Protein AF-A0A5R2N544-F1 (afdb_monomer)

Mean predicted aligned error: 13.49 Å

Sequence (181 aa):
QEVNLRKARDGIYPAAALADFPPERIRRFFEKLDGSFQVGKELRDMVVFASQNLLRDPPFSRLDIVSCRNFLIYLEPEAQQRIIVMCHFALRPDGHLFLGNAETIGRHDDLFETVSKKWRIYRRIGPTRHDLIDYRPPRGSVATVGAGEPSSTPSETISAPLADIARRALLERYAPASVMI

Structure (mmCIF, N/CA/C/O backbone):
data_AF-A0A5R2N544-F1
#
_entry.id   AF-A0A5R2N544-F1
#
loop_
_atom_site.group_PDB
_atom_site.id
_atom_site.type_symbol
_atom_site.label_atom_id
_atom_site.label_alt_id
_atom_site.label_comp_id
_atom_site.label_asym_id
_atom_site.label_entity_id
_atom_site.label_seq_id
_atom_site.pdbx_PDB_ins_code
_atom_site.Cartn_x
_atom_site.Cartn_y
_atom_site.Cartn_z
_atom_site.occupancy
_atom_site.B_iso_or_equiv
_atom_site.auth_seq_id
_atom_site.auth_comp_id
_atom_site.auth_asym_id
_atom_site.auth_atom_id
_atom_sit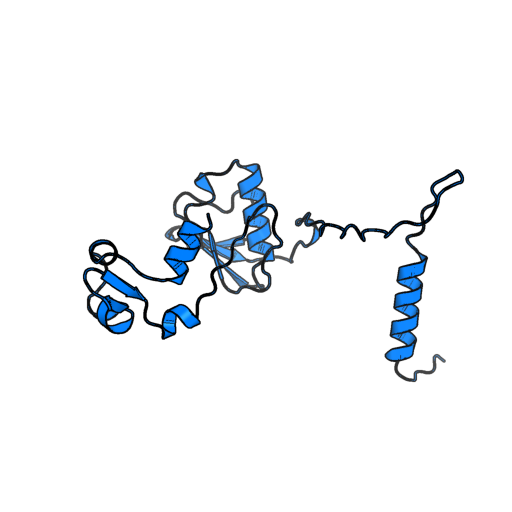e.pdbx_PDB_model_num
ATOM 1 N N . GLN A 1 1 ? 10.224 0.254 15.768 1.00 62.16 1 GLN A N 1
ATOM 2 C CA . GLN A 1 1 ? 9.335 -0.306 14.722 1.00 62.16 1 GLN A CA 1
ATOM 3 C C . GLN A 1 1 ? 8.141 -1.038 15.330 1.00 62.16 1 GLN A C 1
ATOM 5 O O . GLN A 1 1 ? 7.013 -0.739 14.961 1.00 62.16 1 GLN A O 1
ATOM 10 N N . GLU A 1 2 ? 8.357 -1.909 16.316 1.00 78.38 2 GLU A N 1
ATOM 11 C CA . GLU A 1 2 ? 7.297 -2.724 16.929 1.00 78.38 2 GLU A CA 1
ATOM 12 C C . GLU A 1 2 ? 6.198 -1.925 17.654 1.00 78.38 2 GLU A C 1
ATOM 14 O O . GLU A 1 2 ? 5.023 -2.263 17.549 1.00 78.38 2 GLU A O 1
ATOM 19 N N . VAL A 1 3 ? 6.551 -0.797 18.284 1.00 89.69 3 VAL A N 1
ATOM 20 C CA . VAL A 1 3 ? 5.588 0.108 18.946 1.00 89.69 3 VAL A CA 1
ATOM 21 C C . VAL A 1 3 ? 4.537 0.654 17.969 1.00 89.69 3 VAL A C 1
ATOM 23 O O . VAL A 1 3 ? 3.352 0.688 18.292 1.00 89.69 3 VAL A O 1
ATOM 26 N N . ASN A 1 4 ? 4.942 1.027 16.750 1.00 92.88 4 ASN A N 1
ATOM 27 C CA . ASN A 1 4 ? 4.018 1.572 15.749 1.00 92.88 4 ASN A CA 1
ATOM 28 C C . ASN A 1 4 ? 3.104 0.485 15.172 1.00 92.88 4 ASN A C 1
ATOM 30 O O . ASN A 1 4 ? 1.915 0.728 14.981 1.00 92.88 4 ASN A O 1
ATOM 34 N N . LEU A 1 5 ? 3.638 -0.720 14.941 1.00 94.00 5 LEU A N 1
ATOM 35 C CA . LEU A 1 5 ? 2.836 -1.862 14.495 1.00 94.00 5 LEU A CA 1
ATOM 36 C C . LEU A 1 5 ? 1.831 -2.292 15.563 1.00 94.00 5 LEU A C 1
ATOM 38 O O . LEU A 1 5 ? 0.687 -2.584 15.233 1.00 94.00 5 LEU A O 1
ATOM 42 N N . ARG A 1 6 ? 2.226 -2.284 16.841 1.00 94.50 6 ARG A N 1
ATOM 43 C CA . ARG A 1 6 ? 1.309 -2.546 17.953 1.00 94.50 6 ARG A CA 1
ATOM 44 C C . ARG A 1 6 ? 0.181 -1.518 17.994 1.00 94.50 6 ARG A C 1
ATOM 46 O O . ARG A 1 6 ? -0.975 -1.912 17.978 1.00 94.50 6 ARG A O 1
ATOM 53 N N . LYS A 1 7 ? 0.502 -0.223 17.919 1.00 94.81 7 LYS A N 1
ATOM 54 C CA . LYS A 1 7 ? -0.510 0.843 17.861 1.00 94.81 7 LYS A CA 1
ATOM 55 C C . LYS A 1 7 ? -1.492 0.658 16.696 1.00 94.81 7 LYS A C 1
ATOM 57 O O . LYS A 1 7 ? -2.687 0.869 16.867 1.00 94.81 7 LYS A O 1
ATOM 62 N N . ALA A 1 8 ? -0.999 0.252 15.524 1.00 95.62 8 ALA A N 1
ATOM 63 C CA . ALA A 1 8 ? -1.844 -0.012 14.360 1.00 95.62 8 ALA A CA 1
ATOM 64 C C . ALA A 1 8 ? -2.757 -1.238 14.554 1.00 95.62 8 ALA A C 1
ATOM 66 O O . ALA A 1 8 ? -3.930 -1.172 14.199 1.00 95.62 8 ALA A O 1
ATOM 67 N N . ARG A 1 9 ? -2.247 -2.318 15.167 1.00 95.25 9 ARG A N 1
ATOM 68 C CA . ARG A 1 9 ? -3.038 -3.510 15.531 1.00 95.25 9 ARG A CA 1
ATOM 69 C C . ARG A 1 9 ? -4.124 -3.193 16.554 1.00 95.25 9 ARG A C 1
ATOM 71 O O . ARG A 1 9 ? -5.256 -3.636 16.388 1.00 95.25 9 ARG A O 1
ATOM 78 N N . ASP A 1 10 ? -3.783 -2.417 17.582 1.00 95.25 10 ASP A N 1
ATOM 79 C CA . ASP A 1 10 ? -4.732 -1.998 18.616 1.00 95.25 10 ASP A CA 1
ATOM 80 C C . ASP A 1 10 ? -5.847 -1.134 18.002 1.00 95.25 10 ASP A C 1
ATOM 82 O O . ASP A 1 10 ? -7.003 -1.202 18.424 1.00 95.25 10 ASP A O 1
ATOM 86 N N . GLY A 1 11 ? -5.511 -0.348 16.972 1.00 96.44 11 GLY A N 1
ATOM 87 C CA . GLY A 1 11 ? -6.464 0.441 16.197 1.00 96.44 11 GLY A CA 1
ATOM 88 C C . GLY A 1 11 ? -7.095 1.582 16.993 1.00 96.44 11 GLY A C 1
ATOM 89 O O . GLY A 1 11 ? -8.186 2.020 16.638 1.00 96.44 11 GLY A O 1
ATOM 90 N N . ILE A 1 12 ? -6.448 2.032 18.074 1.00 96.75 12 ILE A N 1
ATOM 91 C CA . ILE A 1 12 ? -6.934 3.098 18.959 1.00 96.75 12 ILE A CA 1
ATOM 92 C C . ILE A 1 12 ? -6.295 4.429 18.558 1.00 96.75 12 ILE A C 1
ATOM 94 O O . ILE A 1 12 ? -5.068 4.580 18.545 1.00 96.75 12 ILE A O 1
ATOM 98 N N . TYR A 1 13 ? -7.140 5.415 18.271 1.00 96.19 13 TYR A N 1
ATOM 99 C CA . TYR A 1 13 ? -6.741 6.735 17.805 1.00 96.19 13 TYR A CA 1
ATOM 100 C C . TYR A 1 13 ? -7.452 7.847 18.590 1.00 96.19 13 TYR A C 1
ATOM 102 O O . TYR A 1 13 ? -8.616 7.697 18.968 1.00 96.19 13 TYR A O 1
ATOM 110 N N . PRO A 1 14 ? -6.781 8.984 18.845 1.00 95.38 14 PRO A N 1
ATOM 111 C CA . PRO A 1 14 ? -7.430 10.137 19.459 1.00 95.38 14 PRO A CA 1
ATOM 112 C C . PRO A 1 14 ? -8.475 10.730 18.508 1.00 95.38 14 PRO A C 1
ATOM 114 O O . PRO A 1 14 ? -8.317 10.655 17.290 1.00 95.38 14 PRO A O 1
ATOM 117 N N . ALA A 1 15 ? -9.491 11.402 19.053 1.00 93.19 15 ALA A N 1
ATOM 118 C CA . ALA A 1 15 ? -10.533 12.057 18.252 1.00 93.19 15 ALA A CA 1
ATOM 119 C C . ALA A 1 15 ? -9.962 13.013 17.184 1.00 93.19 15 ALA A C 1
ATOM 121 O O . ALA A 1 15 ? -10.470 13.068 16.068 1.00 93.19 15 ALA A O 1
ATOM 122 N N . ALA A 1 16 ? -8.856 13.699 17.495 1.00 94.12 16 ALA A N 1
ATOM 123 C CA . ALA A 1 16 ? -8.169 14.596 16.567 1.00 94.12 16 ALA A CA 1
ATOM 124 C C . ALA A 1 16 ? -7.671 13.897 15.286 1.00 94.12 16 ALA A C 1
ATOM 126 O O . ALA A 1 16 ? -7.640 14.519 14.231 1.00 94.12 16 ALA A O 1
ATOM 127 N N . ALA A 1 17 ? -7.324 12.605 15.345 1.00 92.94 17 ALA A N 1
ATOM 128 C CA . ALA A 1 17 ? -6.894 11.848 14.166 1.00 92.94 17 ALA A CA 1
ATOM 129 C C . ALA A 1 17 ? -8.049 11.545 13.193 1.00 92.94 17 ALA A C 1
ATOM 131 O O . ALA A 1 17 ? -7.802 11.154 12.055 1.00 92.94 17 ALA A O 1
ATOM 132 N N . LEU A 1 18 ? -9.297 11.714 13.642 1.00 93.56 18 LEU A N 1
ATOM 133 C CA . LEU A 1 18 ? -10.509 11.489 12.857 1.00 93.56 18 LEU A CA 1
ATOM 134 C C . LEU A 1 18 ? -11.209 12.799 12.469 1.00 93.56 18 LEU A C 1
ATOM 136 O O . LEU A 1 18 ? -12.322 12.750 11.958 1.00 93.56 18 LEU A O 1
ATOM 140 N N . ALA A 1 19 ? -10.586 13.960 12.702 1.00 91.44 19 ALA A N 1
ATOM 141 C CA . ALA A 1 19 ? -11.215 15.265 12.478 1.00 91.44 19 ALA A CA 1
ATOM 142 C C . ALA A 1 19 ? -11.701 15.460 11.029 1.00 91.44 19 ALA A C 1
ATOM 144 O O . ALA A 1 19 ? -12.777 16.011 10.814 1.00 91.44 19 ALA A O 1
ATOM 145 N N . ASP A 1 20 ? -10.952 14.937 10.055 1.00 93.69 20 ASP A N 1
ATOM 146 C CA . ASP A 1 20 ? -11.266 15.056 8.625 1.00 93.69 20 ASP A CA 1
ATOM 147 C C . ASP A 1 20 ? -12.149 13.911 8.093 1.00 93.69 20 ASP A C 1
ATOM 149 O O . ASP A 1 20 ? -12.395 13.804 6.888 1.00 93.69 20 ASP A O 1
ATOM 153 N N . PHE A 1 21 ? -12.610 13.005 8.963 1.00 94.62 21 PHE A N 1
ATOM 154 C CA . PHE A 1 21 ? -13.430 11.873 8.545 1.00 94.62 21 PHE A CA 1
ATOM 155 C C . PHE A 1 21 ? -14.913 12.264 8.503 1.00 94.62 21 PHE A C 1
ATOM 157 O O . PHE A 1 21 ? -15.426 12.847 9.459 1.00 94.62 21 PHE A O 1
ATOM 164 N N . PRO A 1 22 ? -15.651 11.865 7.449 1.00 96.12 22 PRO A N 1
ATOM 165 C CA . PRO A 1 22 ? -17.102 12.004 7.427 1.00 96.12 22 PRO A CA 1
ATOM 166 C C . PRO A 1 22 ? -17.749 11.317 8.645 1.00 96.12 22 PRO A C 1
ATOM 168 O O . PRO A 1 22 ? -17.384 10.168 8.946 1.00 96.12 22 PRO A O 1
ATOM 171 N N . PRO A 1 23 ? -18.723 11.951 9.329 1.00 94.06 23 PRO A N 1
ATOM 172 C CA . PRO A 1 23 ? -19.354 11.395 10.530 1.00 94.06 23 PRO A CA 1
ATOM 173 C C . PRO A 1 23 ? -19.932 9.991 10.328 1.00 94.06 23 PRO A C 1
ATOM 175 O O . PRO A 1 23 ? -19.905 9.160 11.235 1.00 94.06 23 PRO A O 1
ATOM 178 N N . GLU A 1 24 ? -20.424 9.696 9.128 1.00 96.25 24 GLU A N 1
ATOM 179 C CA . GLU A 1 24 ? -21.007 8.410 8.750 1.00 96.25 24 GLU A CA 1
ATOM 180 C C . GLU A 1 24 ? -19.954 7.298 8.764 1.00 96.25 24 GLU A C 1
ATOM 182 O O . GLU A 1 24 ? -20.242 6.177 9.183 1.00 96.25 24 GLU A O 1
ATOM 187 N N . ARG A 1 25 ? -18.713 7.604 8.354 1.00 94.62 25 ARG A N 1
ATOM 188 C CA . ARG A 1 25 ? -17.599 6.647 8.413 1.00 94.62 25 ARG A CA 1
ATOM 189 C C . ARG A 1 25 ? -17.172 6.384 9.845 1.00 94.62 25 ARG A C 1
ATOM 191 O O . ARG A 1 25 ? -16.924 5.231 10.179 1.00 94.62 25 ARG A O 1
ATOM 198 N N . ILE A 1 26 ? -17.117 7.425 10.676 1.00 95.06 26 ILE A N 1
ATOM 199 C CA . ILE A 1 26 ? -16.778 7.277 12.095 1.00 95.06 26 ILE A CA 1
ATOM 200 C C . ILE A 1 26 ? -17.804 6.358 12.765 1.00 95.06 26 ILE A C 1
ATOM 202 O O . ILE A 1 26 ? -17.423 5.356 13.353 1.00 95.06 26 ILE A O 1
ATOM 206 N N . ARG A 1 27 ? -19.105 6.626 12.589 1.00 94.19 27 ARG A N 1
ATOM 207 C CA . ARG A 1 27 ? -20.175 5.793 13.168 1.00 94.19 27 ARG A CA 1
ATOM 208 C C . ARG A 1 27 ? -20.156 4.347 12.677 1.00 94.19 27 ARG A C 1
ATOM 210 O O . ARG A 1 27 ? -20.498 3.454 13.438 1.00 94.19 27 ARG A O 1
ATOM 217 N N . ARG A 1 28 ? -19.814 4.118 11.405 1.00 95.44 28 ARG A N 1
ATOM 218 C CA . ARG A 1 28 ? -19.830 2.777 10.805 1.00 95.44 28 ARG A CA 1
ATOM 219 C C . ARG A 1 28 ? -18.616 1.934 11.187 1.00 95.44 28 ARG A C 1
ATOM 221 O O . ARG A 1 28 ? -18.742 0.723 11.304 1.00 95.44 28 ARG A O 1
ATOM 228 N N . PHE A 1 29 ? -17.443 2.553 11.295 1.00 96.25 29 PHE A N 1
ATOM 229 C CA . PHE A 1 29 ? -16.169 1.834 11.346 1.00 96.25 29 PHE A CA 1
ATOM 230 C C . PHE A 1 29 ? -15.381 2.041 12.635 1.00 96.25 29 PHE A C 1
ATOM 232 O O . PHE A 1 29 ? -14.313 1.447 12.770 1.00 96.25 29 PHE A O 1
ATOM 239 N N . PHE A 1 30 ? -15.866 2.865 13.562 1.00 96.94 30 PHE A N 1
ATOM 240 C CA . PHE A 1 30 ? -15.204 3.112 14.834 1.00 96.94 30 PHE A CA 1
ATOM 241 C C . PHE A 1 30 ? -16.164 2.958 16.010 1.00 96.94 30 PHE A C 1
ATOM 243 O O . PHE A 1 30 ? -17.309 3.404 15.980 1.00 96.94 30 PHE A O 1
ATOM 250 N N . GLU A 1 31 ? -15.643 2.382 17.084 1.00 96.12 31 GLU A N 1
ATOM 251 C CA . GLU A 1 31 ? -16.267 2.320 18.396 1.00 96.12 31 GLU A CA 1
ATOM 252 C C . GLU A 1 31 ? -15.699 3.453 19.254 1.00 96.12 31 GLU A C 1
ATOM 254 O O . GLU A 1 31 ? -14.485 3.675 19.305 1.00 96.12 31 GLU A O 1
ATOM 259 N N . LYS A 1 32 ? -16.580 4.214 19.904 1.00 94.94 32 LYS A N 1
ATOM 260 C CA . LYS A 1 32 ? -16.164 5.301 20.790 1.00 94.94 32 LYS A CA 1
ATOM 261 C C . LYS A 1 32 ? -15.680 4.715 22.118 1.00 94.94 32 LYS A C 1
ATOM 263 O O . LYS A 1 32 ? -16.403 3.957 22.754 1.00 94.94 32 LYS A O 1
ATOM 268 N N . LEU A 1 33 ? -14.490 5.124 22.537 1.00 93.31 33 LEU A N 1
ATOM 269 C CA . LEU A 1 33 ? -13.909 4.861 23.850 1.00 93.31 33 LEU A CA 1
ATOM 270 C C . LEU A 1 33 ? -13.801 6.175 24.635 1.00 93.31 33 LEU A C 1
ATOM 272 O O . LEU A 1 33 ? -14.002 7.266 24.088 1.00 93.31 33 LEU A O 1
ATOM 276 N N . ASP A 1 34 ? -13.441 6.090 25.912 1.00 89.06 34 ASP A N 1
ATOM 277 C CA . ASP A 1 34 ? -13.201 7.275 26.734 1.00 89.06 34 ASP A CA 1
ATOM 278 C C . ASP A 1 34 ? -12.043 8.105 26.153 1.00 89.06 34 ASP A C 1
ATOM 280 O O . ASP A 1 34 ? -10.874 7.722 26.189 1.00 89.06 34 ASP A O 1
ATOM 284 N N . GLY A 1 35 ? -12.389 9.237 25.531 1.00 87.50 35 GLY A N 1
ATOM 285 C CA . GLY A 1 35 ? -11.443 10.170 24.907 1.00 87.50 35 GLY A CA 1
ATOM 286 C C . GLY A 1 35 ? -10.798 9.702 23.593 1.00 87.50 35 GLY A C 1
ATOM 287 O O . GLY A 1 35 ? -9.969 10.423 23.034 1.00 87.50 35 GLY A O 1
ATOM 288 N N . SER A 1 36 ? -11.164 8.531 23.065 1.00 95.25 36 SER A N 1
ATOM 289 C CA . SER A 1 36 ? -10.559 7.960 21.854 1.00 95.25 36 SER A CA 1
ATOM 290 C C . SER A 1 36 ? -11.566 7.169 21.019 1.00 95.25 36 SER A C 1
ATOM 292 O O . SER A 1 36 ? -12.736 7.035 21.369 1.00 95.25 36 SER A O 1
ATOM 294 N N . PHE A 1 37 ? -11.118 6.681 19.870 1.00 96.88 37 PHE A N 1
ATOM 295 C CA . PHE A 1 37 ? -11.892 5.828 18.985 1.00 96.88 37 PHE A CA 1
ATOM 296 C C . PHE A 1 37 ? -11.070 4.603 18.633 1.00 96.88 37 PHE A C 1
ATOM 298 O O . PHE A 1 37 ? -9.881 4.719 18.333 1.00 96.88 37 PHE A O 1
ATOM 305 N N . GLN A 1 38 ? -11.713 3.444 18.627 1.00 97.56 38 GLN A N 1
ATOM 306 C CA . GLN A 1 38 ? -11.102 2.208 18.179 1.00 97.56 38 GLN A CA 1
ATOM 307 C C . GLN A 1 38 ? -11.721 1.766 16.859 1.00 97.56 38 GLN A C 1
ATOM 309 O O . GLN A 1 38 ? -12.938 1.764 16.717 1.00 97.56 38 GLN A O 1
ATOM 314 N N . VAL A 1 39 ? -10.898 1.377 15.889 1.00 97.75 39 VAL A N 1
ATOM 315 C CA . VAL A 1 39 ? -11.370 0.774 14.632 1.00 97.75 39 VAL A CA 1
ATOM 316 C C . VAL A 1 39 ? -12.193 -0.471 14.956 1.00 97.75 39 VAL A C 1
ATOM 318 O O . VAL A 1 39 ? -11.699 -1.325 15.680 1.00 97.75 39 VAL A O 1
ATOM 321 N N . GLY A 1 40 ? -13.409 -0.598 14.430 1.00 97.25 40 GLY A N 1
ATOM 322 C CA . GLY A 1 40 ? -14.320 -1.708 14.717 1.00 97.25 40 GLY A CA 1
ATOM 323 C C . GLY A 1 40 ? -13.715 -3.077 14.397 1.00 97.25 40 GLY A C 1
ATOM 324 O O . GLY A 1 40 ? -12.914 -3.221 13.467 1.00 97.25 40 GLY A O 1
ATOM 325 N N . LYS A 1 41 ? -14.102 -4.098 15.171 1.00 95.56 41 LYS A N 1
ATOM 326 C CA . LYS A 1 41 ? -13.505 -5.444 15.093 1.00 95.56 41 LYS A CA 1
ATOM 327 C C . LYS A 1 41 ? -13.543 -6.041 13.681 1.00 95.56 41 LYS A C 1
ATOM 329 O O . LYS A 1 41 ? -12.537 -6.585 13.241 1.00 95.56 41 LYS A O 1
ATOM 334 N N . GLU A 1 42 ? -14.650 -5.869 12.959 1.00 94.69 42 GLU A N 1
ATOM 335 C CA . GLU A 1 42 ? -14.815 -6.376 11.587 1.00 94.69 42 GLU A CA 1
ATOM 336 C C . GLU A 1 42 ? -13.709 -5.895 10.635 1.00 94.69 42 GLU A C 1
ATOM 338 O O . GLU A 1 42 ? -13.198 -6.675 9.838 1.00 94.69 42 GLU A O 1
ATOM 343 N N . LEU A 1 43 ? -13.290 -4.625 10.734 1.00 95.19 43 LEU A N 1
ATOM 344 C CA . LEU A 1 43 ? -12.187 -4.104 9.923 1.00 95.19 43 LEU A CA 1
ATOM 345 C C . LEU A 1 43 ? -10.831 -4.632 10.389 1.00 95.19 43 LEU A C 1
ATOM 347 O O . LEU A 1 43 ? -9.981 -4.938 9.556 1.00 95.19 43 LEU A O 1
ATOM 351 N N . ARG A 1 44 ? -10.615 -4.727 11.706 1.00 96.19 44 ARG A N 1
ATOM 352 C CA . ARG A 1 44 ? -9.342 -5.216 12.256 1.00 96.19 44 ARG A CA 1
ATOM 353 C C . ARG A 1 44 ? -9.089 -6.670 11.865 1.00 96.19 44 ARG A C 1
ATOM 355 O O . ARG A 1 44 ? -7.959 -7.009 11.536 1.00 96.19 44 ARG A O 1
ATOM 362 N N . ASP A 1 45 ? -10.134 -7.494 11.825 1.00 95.56 45 ASP A N 1
ATOM 363 C CA . ASP A 1 45 ? -10.036 -8.904 11.436 1.00 95.56 45 ASP A CA 1
ATOM 364 C C . ASP A 1 45 ? -9.658 -9.091 9.950 1.00 95.56 45 ASP A C 1
ATOM 366 O O . ASP A 1 45 ? -9.135 -10.138 9.575 1.00 95.56 45 ASP A O 1
ATOM 370 N N . MET A 1 46 ? -9.865 -8.076 9.101 1.00 96.56 46 MET A N 1
ATOM 371 C CA . MET A 1 46 ? -9.467 -8.096 7.685 1.00 96.56 46 MET A CA 1
ATOM 372 C C . MET A 1 46 ? -8.020 -7.638 7.438 1.00 96.56 46 MET A C 1
ATOM 374 O O . MET A 1 46 ? -7.546 -7.713 6.303 1.00 96.56 46 MET A O 1
ATOM 378 N N . VAL A 1 47 ? -7.312 -7.138 8.458 1.00 96.19 47 VAL A N 1
ATOM 379 C CA . VAL A 1 47 ? -5.990 -6.516 8.297 1.00 96.19 47 VAL A CA 1
ATOM 380 C C . VAL A 1 47 ? -4.939 -7.240 9.129 1.00 96.19 47 VAL A C 1
ATOM 382 O O . VAL A 1 47 ? -4.976 -7.255 10.356 1.00 96.19 47 VAL A O 1
ATOM 385 N N . VAL A 1 48 ? -3.925 -7.777 8.449 1.00 94.94 48 VAL A N 1
ATOM 386 C CA . VAL A 1 48 ? -2.760 -8.390 9.095 1.00 94.94 48 VAL A CA 1
ATOM 387 C C . VAL A 1 48 ? -1.589 -7.415 9.078 1.00 94.94 48 VAL A C 1
ATOM 389 O O . VAL A 1 48 ? -1.143 -6.969 8.024 1.00 94.94 48 VAL A O 1
ATOM 392 N N . PHE A 1 49 ? -1.049 -7.119 10.260 1.00 95.19 49 PHE A N 1
ATOM 393 C CA . PHE A 1 49 ? 0.155 -6.305 10.408 1.00 95.19 49 PHE A CA 1
ATOM 394 C C . PHE A 1 49 ? 1.377 -7.195 10.633 1.00 95.19 49 PHE A C 1
ATOM 396 O O . PHE A 1 49 ? 1.480 -7.857 11.670 1.00 95.19 49 PHE A O 1
ATOM 403 N N . ALA A 1 50 ? 2.334 -7.148 9.711 1.00 92.19 50 ALA A N 1
ATOM 404 C CA . ALA A 1 50 ? 3.610 -7.851 9.803 1.00 92.19 50 ALA A CA 1
ATOM 405 C C . ALA A 1 50 ? 4.781 -6.859 9.838 1.00 92.19 50 ALA A C 1
ATOM 407 O O . ALA A 1 50 ? 4.723 -5.793 9.225 1.00 92.19 50 ALA A O 1
ATOM 408 N N . SER A 1 51 ? 5.844 -7.210 10.563 1.00 92.19 51 SER A N 1
ATOM 409 C CA . SER A 1 51 ? 7.119 -6.501 10.441 1.00 92.19 51 SER A CA 1
ATOM 410 C C . SER A 1 51 ? 7.826 -7.009 9.193 1.00 92.19 51 SER A C 1
ATOM 412 O O . SER A 1 51 ? 8.002 -8.217 9.058 1.00 92.19 51 SER A O 1
ATOM 414 N N . GLN A 1 52 ? 8.215 -6.101 8.301 1.00 90.06 52 GLN A N 1
ATOM 415 C CA . GLN A 1 52 ? 8.912 -6.446 7.067 1.00 90.06 52 GLN A CA 1
ATOM 416 C C . GLN A 1 52 ? 9.943 -5.374 6.714 1.00 90.06 52 GLN A C 1
ATOM 418 O O . GLN A 1 52 ? 9.635 -4.183 6.640 1.00 90.06 52 GLN A O 1
ATOM 423 N N . ASN A 1 53 ? 11.171 -5.806 6.459 1.00 90.25 53 ASN A N 1
ATOM 424 C CA . ASN A 1 53 ? 12.219 -5.034 5.824 1.00 90.25 53 ASN A CA 1
ATOM 425 C C . ASN A 1 53 ? 12.199 -5.298 4.316 1.00 90.25 53 ASN A C 1
ATOM 427 O O . ASN A 1 53 ? 12.682 -6.325 3.849 1.00 90.25 53 ASN A O 1
ATOM 431 N N . LEU A 1 54 ? 11.704 -4.328 3.549 1.00 88.69 54 LEU A N 1
ATOM 432 C CA . LEU A 1 54 ? 11.558 -4.415 2.092 1.00 88.69 54 LEU A CA 1
ATOM 433 C C . LEU A 1 54 ? 12.874 -4.615 1.314 1.00 88.69 54 LEU A C 1
ATOM 435 O O . LEU A 1 54 ? 12.835 -4.875 0.120 1.00 88.69 54 LEU A O 1
ATOM 439 N N . LEU A 1 55 ? 14.040 -4.474 1.949 1.00 85.75 55 LEU A N 1
ATOM 440 C CA . LEU A 1 55 ? 15.340 -4.689 1.305 1.00 85.75 55 LEU A CA 1
ATOM 441 C C . LEU A 1 55 ? 15.999 -6.020 1.686 1.00 85.75 55 LEU A C 1
ATOM 443 O O . LEU A 1 55 ? 17.053 -6.340 1.140 1.00 85.75 55 LEU A O 1
ATOM 447 N N . ARG A 1 56 ? 15.446 -6.756 2.656 1.00 85.69 56 ARG A N 1
ATOM 448 C CA . ARG A 1 56 ? 16.077 -7.965 3.216 1.00 85.69 56 ARG A CA 1
ATOM 449 C C . ARG A 1 56 ? 15.132 -9.153 3.309 1.00 85.69 56 ARG A C 1
ATOM 451 O O . ARG A 1 56 ? 15.557 -10.285 3.094 1.00 85.69 56 ARG A O 1
ATOM 458 N N . ASP A 1 57 ? 13.880 -8.898 3.654 1.00 86.75 57 ASP A N 1
ATOM 459 C CA . ASP A 1 57 ? 12.895 -9.941 3.891 1.00 86.75 57 ASP A CA 1
ATOM 460 C C . ASP A 1 57 ? 12.293 -10.415 2.565 1.00 86.75 57 ASP A C 1
ATOM 462 O O . ASP A 1 57 ? 12.217 -9.640 1.606 1.00 86.75 57 ASP A O 1
ATOM 466 N N . PRO A 1 58 ? 11.848 -11.681 2.485 1.00 82.88 58 PRO A N 1
ATOM 467 C CA . PRO A 1 58 ? 11.232 -12.189 1.272 1.00 82.88 58 PRO A CA 1
ATOM 468 C C . PRO A 1 58 ? 9.965 -11.385 0.934 1.00 82.88 58 PRO A C 1
ATOM 470 O O . PRO A 1 58 ? 9.179 -11.052 1.833 1.00 82.88 58 PRO A O 1
ATOM 473 N N . PRO A 1 59 ? 9.733 -11.078 -0.353 1.00 82.00 59 PRO A N 1
ATOM 474 C CA . PRO A 1 59 ? 8.519 -10.397 -0.760 1.00 82.00 59 PRO A CA 1
ATOM 475 C C . PRO A 1 59 ? 7.302 -11.309 -0.630 1.00 82.00 59 PRO A C 1
ATOM 477 O O . PRO A 1 59 ? 7.361 -12.517 -0.875 1.00 82.00 59 PRO A O 1
ATOM 480 N N . PHE A 1 60 ? 6.158 -10.697 -0.333 1.00 87.19 60 PHE A N 1
ATOM 481 C CA . PHE A 1 60 ? 4.874 -11.320 -0.632 1.00 87.19 60 PHE A CA 1
ATOM 482 C C . PHE A 1 60 ? 4.755 -11.534 -2.145 1.00 87.19 60 PHE A C 1
ATOM 484 O O . PHE A 1 60 ? 5.387 -10.829 -2.928 1.00 87.19 60 PHE A O 1
ATOM 491 N N . SER A 1 61 ? 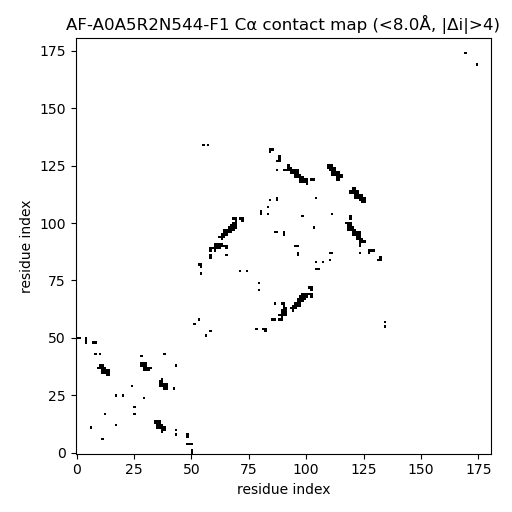3.940 -12.497 -2.568 1.00 90.56 61 SER A N 1
ATOM 492 C CA . SER A 1 61 ? 3.693 -12.755 -3.987 1.00 90.56 61 SER A CA 1
ATOM 493 C C . SER A 1 61 ? 2.202 -12.869 -4.269 1.00 90.56 61 SER A C 1
ATOM 495 O O . SER A 1 61 ? 1.409 -13.146 -3.368 1.00 90.56 61 SER A O 1
ATOM 497 N N . ARG A 1 62 ? 1.835 -12.687 -5.541 1.00 93.00 62 ARG A N 1
ATOM 498 C CA . ARG A 1 62 ? 0.462 -12.818 -6.049 1.00 93.00 62 ARG A CA 1
ATOM 499 C C . ARG A 1 62 ? -0.537 -11.837 -5.414 1.00 93.00 62 ARG A C 1
ATOM 501 O O . ARG A 1 62 ? -1.704 -12.177 -5.236 1.00 93.00 62 ARG A O 1
ATOM 508 N N . LEU A 1 63 ? -0.092 -10.619 -5.133 1.00 96.19 63 LEU A N 1
ATOM 509 C CA . LEU A 1 63 ? -0.939 -9.509 -4.705 1.00 96.19 63 LEU A CA 1
ATOM 510 C C . LEU A 1 63 ? -1.649 -8.871 -5.903 1.00 96.19 63 LEU A C 1
ATOM 512 O O . LEU A 1 63 ? -1.069 -8.742 -6.979 1.00 96.19 63 LEU A O 1
ATOM 516 N N . ASP A 1 64 ? -2.886 -8.428 -5.708 1.00 97.62 64 ASP A N 1
ATOM 517 C CA . ASP A 1 64 ? -3.622 -7.683 -6.737 1.00 97.62 64 ASP A CA 1
ATOM 518 C C . ASP A 1 64 ? -3.233 -6.196 -6.739 1.00 97.62 64 ASP A C 1
ATOM 520 O O . ASP A 1 64 ? -3.164 -5.559 -7.791 1.00 97.62 64 ASP A O 1
ATOM 524 N N . ILE A 1 65 ? -2.939 -5.641 -5.556 1.00 97.88 65 ILE A N 1
ATOM 525 C CA . ILE A 1 65 ? -2.546 -4.241 -5.368 1.00 97.88 65 ILE A CA 1
ATOM 526 C C . ILE A 1 65 ? -1.398 -4.150 -4.361 1.00 97.88 65 ILE A C 1
ATOM 528 O O . ILE A 1 65 ? -1.421 -4.792 -3.311 1.00 97.88 65 ILE A O 1
ATOM 532 N N . VAL A 1 66 ? -0.422 -3.292 -4.654 1.00 97.50 66 VAL A N 1
ATOM 533 C CA . VAL A 1 66 ? 0.634 -2.870 -3.730 1.00 97.50 66 VAL A CA 1
ATOM 534 C C . VAL A 1 66 ? 0.574 -1.353 -3.595 1.00 97.50 66 VAL A C 1
ATOM 536 O O . VAL A 1 66 ? 0.661 -0.630 -4.583 1.00 97.50 66 VAL A O 1
ATOM 539 N N . SER A 1 67 ? 0.449 -0.857 -2.365 1.00 97.44 67 SER A N 1
ATOM 540 C CA . SER A 1 67 ? 0.531 0.573 -2.057 1.00 97.44 67 SER A CA 1
ATOM 541 C C . SER A 1 67 ? 1.828 0.856 -1.303 1.00 97.44 67 SER A C 1
ATOM 543 O O . SER A 1 67 ? 1.955 0.488 -0.137 1.00 97.44 67 SER A O 1
ATOM 545 N N . CYS A 1 68 ? 2.776 1.532 -1.951 1.00 96.00 68 CYS A N 1
ATOM 546 C CA . CYS A 1 68 ? 4.052 1.946 -1.368 1.00 96.00 68 CYS A CA 1
ATOM 547 C C . CYS A 1 68 ? 4.154 3.470 -1.481 1.00 96.00 68 CYS A C 1
ATOM 549 O O . CYS A 1 68 ? 4.639 3.994 -2.479 1.00 96.00 68 CYS A O 1
ATOM 551 N N . ARG A 1 69 ? 3.594 4.181 -0.495 1.00 97.25 69 ARG A N 1
ATOM 552 C CA . ARG A 1 69 ? 3.419 5.638 -0.547 1.00 97.25 69 ARG A CA 1
ATOM 553 C C . ARG A 1 69 ? 4.259 6.332 0.514 1.00 97.25 69 ARG A C 1
ATOM 555 O O . ARG A 1 69 ? 4.265 5.906 1.665 1.00 97.25 69 ARG A O 1
ATOM 562 N N . ASN A 1 70 ? 4.889 7.436 0.125 1.00 95.12 70 ASN A N 1
ATOM 563 C CA . ASN A 1 70 ? 5.684 8.312 0.985 1.00 95.12 70 ASN A CA 1
ATOM 564 C C . ASN A 1 70 ? 6.841 7.595 1.700 1.00 95.12 70 ASN A C 1
ATOM 566 O O . ASN A 1 70 ? 7.245 8.025 2.770 1.00 95.12 70 ASN A O 1
ATOM 570 N N . PHE A 1 71 ? 7.362 6.510 1.132 1.00 94.44 71 PHE A N 1
ATOM 571 C CA . PHE A 1 71 ? 8.441 5.709 1.703 1.00 94.44 71 PHE A CA 1
ATOM 572 C C . PHE A 1 71 ? 9.731 5.796 0.881 1.00 94.44 71 PHE A C 1
ATOM 574 O O . PHE A 1 71 ? 10.810 5.972 1.442 1.00 94.44 71 PHE A O 1
ATOM 581 N N . LEU A 1 72 ? 9.630 5.722 -0.448 1.00 95.12 72 LEU A N 1
ATOM 582 C CA . LEU A 1 72 ? 10.776 5.686 -1.358 1.00 95.12 72 LEU A CA 1
ATOM 583 C C . LEU A 1 72 ? 11.607 6.971 -1.292 1.00 95.12 72 LEU A C 1
ATOM 585 O O . LEU A 1 72 ? 12.820 6.916 -1.457 1.00 95.12 72 LEU A O 1
ATOM 589 N N . ILE A 1 73 ? 10.977 8.108 -0.983 1.00 95.62 73 ILE A N 1
ATOM 590 C CA . ILE A 1 73 ? 11.641 9.418 -0.859 1.00 95.62 73 ILE A CA 1
ATOM 591 C C . ILE A 1 73 ? 12.728 9.478 0.225 1.00 95.62 73 ILE A C 1
ATOM 593 O O . ILE A 1 73 ? 13.524 10.410 0.225 1.00 95.62 73 ILE A O 1
ATOM 597 N N . TYR A 1 74 ? 12.759 8.514 1.147 1.00 94.25 74 TYR A N 1
ATOM 598 C CA . TYR A 1 74 ? 13.767 8.428 2.207 1.00 94.25 74 TYR A CA 1
ATOM 599 C C . TYR A 1 74 ? 14.947 7.518 1.848 1.00 94.25 74 TYR A C 1
ATOM 601 O O . TYR A 1 74 ? 15.818 7.292 2.685 1.00 94.25 74 TYR A O 1
ATOM 609 N N . LEU A 1 75 ? 14.946 6.938 0.648 1.00 94.56 75 LEU A N 1
ATOM 610 C CA . LEU A 1 75 ? 15.904 5.923 0.231 1.00 94.56 75 LEU A CA 1
ATOM 611 C C . LEU A 1 75 ? 16.801 6.432 -0.892 1.00 94.56 75 LEU A C 1
ATOM 613 O O . LEU A 1 75 ? 16.347 7.166 -1.770 1.00 94.56 75 LEU A O 1
ATOM 617 N N . GLU A 1 76 ? 18.041 5.946 -0.896 1.00 95.56 76 GLU A N 1
ATOM 618 C CA . GLU A 1 76 ? 18.978 6.142 -2.003 1.00 95.56 76 GLU A CA 1
ATOM 619 C C . GLU A 1 76 ? 18.447 5.514 -3.307 1.00 95.56 76 GLU A C 1
ATOM 621 O O . GLU A 1 76 ? 17.714 4.511 -3.254 1.00 95.56 76 GLU A O 1
ATOM 626 N N . PRO A 1 77 ? 18.816 6.052 -4.485 1.00 94.25 77 PRO A N 1
ATOM 627 C CA . PRO A 1 77 ? 18.283 5.616 -5.775 1.00 94.25 77 PRO A CA 1
ATOM 628 C C . PRO A 1 77 ? 18.360 4.103 -6.008 1.00 94.25 77 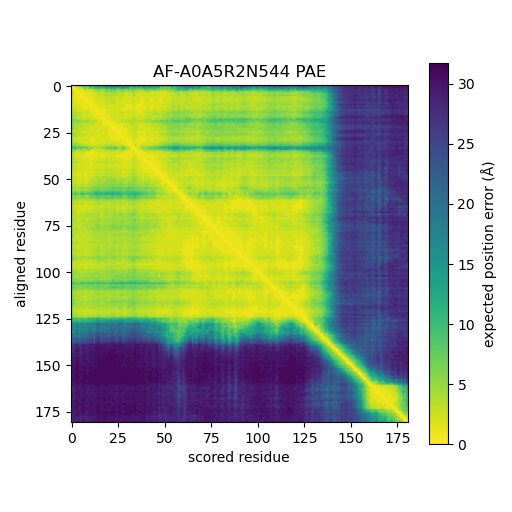PRO A C 1
ATOM 630 O O . PRO A 1 77 ? 17.400 3.505 -6.495 1.00 94.25 77 PRO A O 1
ATOM 633 N N . GLU A 1 78 ? 19.454 3.451 -5.615 1.00 92.38 78 GLU A N 1
ATOM 634 C CA . GLU A 1 78 ? 19.648 2.009 -5.785 1.00 92.38 78 GLU A CA 1
ATOM 635 C C . GLU A 1 78 ? 18.636 1.198 -4.969 1.00 92.38 78 GLU A C 1
ATOM 637 O O . GLU A 1 78 ? 18.125 0.180 -5.440 1.00 92.38 78 GLU A O 1
ATOM 642 N N . ALA A 1 79 ? 18.325 1.643 -3.749 1.00 93.25 79 ALA A N 1
ATOM 643 C CA . ALA A 1 79 ? 17.330 0.998 -2.898 1.00 93.25 79 ALA A CA 1
ATOM 644 C C . ALA A 1 79 ? 15.913 1.203 -3.451 1.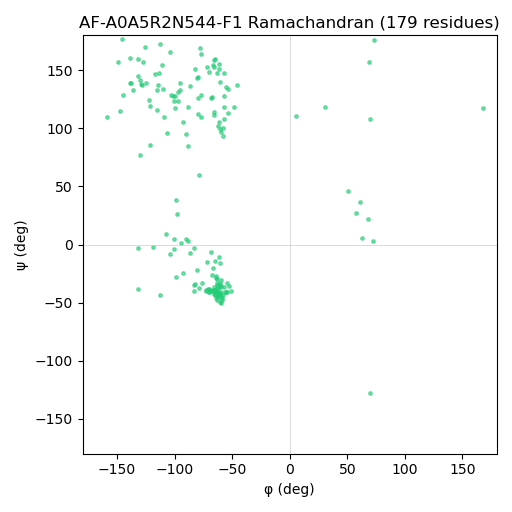00 93.25 79 ALA A C 1
ATOM 646 O O . ALA A 1 79 ? 15.119 0.260 -3.447 1.00 93.25 79 ALA A O 1
ATOM 647 N N . GLN A 1 80 ? 15.617 2.388 -3.996 1.00 95.06 80 GLN A N 1
ATOM 648 C CA . GLN A 1 80 ? 14.351 2.639 -4.688 1.00 95.06 80 GLN A CA 1
ATOM 649 C C . GLN A 1 80 ? 14.169 1.682 -5.870 1.00 95.06 80 GLN A C 1
ATOM 651 O O . GLN A 1 80 ? 13.121 1.046 -5.972 1.00 95.06 80 GLN A O 1
ATOM 656 N N . GLN A 1 81 ? 15.191 1.523 -6.728 1.00 92.75 81 GLN A N 1
ATOM 657 C CA . GLN A 1 81 ? 15.097 0.621 -7.882 1.00 92.75 81 GLN A CA 1
ATOM 658 C C . GLN A 1 81 ? 14.791 -0.820 -7.442 1.00 92.75 81 GLN A C 1
ATOM 660 O O . GLN A 1 81 ? 13.878 -1.446 -7.980 1.00 92.75 81 GLN A O 1
ATOM 665 N N . ARG A 1 82 ? 15.491 -1.326 -6.416 1.00 91.75 82 ARG A N 1
ATOM 666 C CA . ARG A 1 82 ? 15.259 -2.683 -5.887 1.00 91.75 82 ARG A CA 1
ATOM 667 C C . ARG A 1 82 ? 13.837 -2.872 -5.369 1.00 91.75 82 ARG A C 1
ATOM 669 O O . ARG A 1 82 ? 13.221 -3.895 -5.651 1.00 91.75 82 ARG A O 1
ATOM 676 N N . ILE A 1 83 ? 13.297 -1.893 -4.642 1.00 94.19 83 ILE A N 1
ATOM 677 C CA . ILE A 1 83 ? 11.931 -1.985 -4.113 1.00 94.19 83 ILE A CA 1
ATOM 678 C C . ILE A 1 83 ? 10.901 -1.972 -5.244 1.00 94.19 83 ILE A C 1
ATOM 680 O O . ILE A 1 83 ? 9.951 -2.744 -5.184 1.00 94.19 83 ILE A O 1
ATOM 684 N N . ILE A 1 84 ? 11.093 -1.169 -6.295 1.00 95.31 84 ILE A N 1
ATOM 685 C CA . ILE A 1 84 ? 10.180 -1.153 -7.451 1.00 95.31 84 ILE A CA 1
ATOM 686 C C . ILE A 1 84 ? 10.136 -2.520 -8.146 1.00 95.31 84 ILE A C 1
ATOM 688 O O . ILE A 1 84 ? 9.049 -3.039 -8.410 1.00 95.31 84 ILE A O 1
ATOM 692 N N . VAL A 1 85 ? 11.294 -3.143 -8.376 1.00 93.06 85 VAL A N 1
ATOM 693 C CA . VAL A 1 85 ? 11.377 -4.507 -8.923 1.00 93.06 85 VAL A CA 1
ATOM 694 C C . VAL A 1 85 ? 10.705 -5.519 -7.992 1.00 93.06 85 VAL A C 1
ATOM 696 O O . VAL A 1 85 ? 9.957 -6.389 -8.437 1.00 93.06 85 VAL A O 1
ATOM 699 N N . MET A 1 86 ? 10.908 -5.389 -6.683 1.00 93.06 86 MET A N 1
ATOM 700 C CA . MET A 1 86 ? 10.268 -6.265 -5.707 1.00 93.06 86 MET A CA 1
ATOM 701 C C . MET A 1 86 ? 8.738 -6.106 -5.698 1.00 93.06 86 MET A C 1
ATOM 703 O O . MET A 1 86 ? 8.014 -7.097 -5.619 1.00 93.06 86 MET A O 1
ATOM 707 N N . CYS A 1 87 ? 8.223 -4.882 -5.830 1.00 94.81 87 CYS A N 1
ATOM 708 C CA . CYS A 1 87 ? 6.791 -4.637 -5.985 1.00 94.81 87 CYS A CA 1
ATOM 709 C C . CYS A 1 87 ? 6.242 -5.273 -7.271 1.00 94.81 87 CYS A C 1
ATOM 711 O O . CYS A 1 87 ? 5.153 -5.841 -7.241 1.00 94.81 87 CYS A O 1
ATOM 713 N N . HIS A 1 88 ? 6.989 -5.228 -8.381 1.00 95.44 88 HIS A N 1
ATOM 714 C CA . HIS A 1 88 ? 6.603 -5.891 -9.636 1.00 95.44 88 HIS A CA 1
ATOM 715 C C . HIS A 1 88 ? 6.439 -7.399 -9.461 1.00 95.44 88 HIS A C 1
ATOM 717 O O . HIS A 1 88 ? 5.452 -7.983 -9.916 1.00 95.44 88 HIS A O 1
ATOM 723 N N . PHE A 1 89 ? 7.383 -8.018 -8.758 1.00 93.50 89 PHE A N 1
ATOM 724 C CA . PHE A 1 89 ? 7.321 -9.435 -8.435 1.00 93.50 89 PHE A CA 1
ATOM 725 C C . PHE A 1 89 ? 6.151 -9.789 -7.525 1.00 93.50 89 PHE A C 1
ATOM 727 O O . PHE A 1 89 ? 5.506 -10.823 -7.708 1.00 93.50 89 PHE A O 1
ATOM 734 N N . ALA A 1 90 ? 5.888 -8.938 -6.533 1.00 93.94 90 ALA A N 1
ATOM 735 C CA . ALA A 1 90 ? 4.823 -9.174 -5.579 1.00 93.94 90 ALA A CA 1
ATOM 736 C C . ALA A 1 90 ? 3.443 -9.171 -6.246 1.00 93.94 90 ALA A C 1
ATOM 738 O O . ALA A 1 90 ? 2.538 -9.867 -5.785 1.00 93.94 90 ALA A O 1
ATOM 739 N N . LEU A 1 91 ? 3.288 -8.420 -7.337 1.00 96.38 91 LEU A N 1
ATOM 740 C CA . LEU A 1 91 ? 2.035 -8.263 -8.058 1.00 96.38 91 LEU A CA 1
ATOM 741 C C . LEU A 1 91 ? 1.739 -9.434 -9.011 1.00 96.38 91 LEU A C 1
ATOM 743 O O . LEU A 1 91 ? 2.617 -9.970 -9.689 1.00 96.38 91 LEU A O 1
ATOM 747 N N . ARG A 1 92 ? 0.458 -9.800 -9.110 1.00 95.75 92 ARG A N 1
ATOM 748 C CA . ARG A 1 92 ? -0.076 -10.638 -10.196 1.00 95.75 92 ARG A CA 1
ATOM 749 C C . ARG A 1 92 ? 0.014 -9.902 -11.538 1.00 95.75 92 ARG A C 1
ATOM 751 O O . ARG A 1 92 ? 0.060 -8.670 -11.535 1.00 95.75 92 ARG A O 1
ATOM 758 N N . PRO A 1 93 ? -0.009 -10.614 -12.684 1.00 94.50 93 PRO A N 1
ATOM 759 C CA . PRO A 1 93 ? -0.287 -9.987 -13.978 1.00 94.50 93 PRO A CA 1
ATOM 760 C C . PRO A 1 93 ? -1.496 -9.050 -13.882 1.00 94.50 93 PRO A C 1
ATOM 762 O O . PRO A 1 93 ? -2.459 -9.379 -13.194 1.00 94.50 93 PRO A O 1
ATOM 765 N N . ASP A 1 94 ? -1.393 -7.869 -14.494 1.00 95.31 94 ASP A N 1
ATOM 766 C CA . ASP A 1 94 ? -2.392 -6.790 -14.429 1.00 95.31 94 ASP A CA 1
ATOM 767 C C . ASP A 1 94 ? -2.657 -6.190 -13.031 1.00 95.31 94 ASP A C 1
ATOM 769 O O . ASP A 1 94 ? -3.511 -5.315 -12.877 1.00 95.31 94 ASP A O 1
ATOM 773 N N . GLY A 1 95 ? -1.897 -6.597 -12.009 1.00 97.69 95 GLY A N 1
ATOM 774 C CA . GLY A 1 95 ? -1.925 -5.995 -10.679 1.00 97.69 95 GLY A CA 1
ATOM 775 C C . GLY A 1 95 ? -1.431 -4.545 -10.680 1.00 97.69 95 GLY A C 1
ATOM 776 O O . GLY A 1 95 ? -0.723 -4.110 -11.591 1.00 97.69 95 GLY A O 1
ATOM 777 N N . HIS A 1 96 ? -1.799 -3.782 -9.650 1.00 98.44 96 HIS A N 1
ATOM 778 C CA . HIS A 1 96 ? -1.561 -2.337 -9.611 1.00 98.44 96 HIS A CA 1
ATOM 779 C C . HIS A 1 96 ? -0.599 -1.913 -8.499 1.00 98.44 96 HIS A C 1
ATOM 781 O O . HIS A 1 96 ? -0.752 -2.282 -7.336 1.00 98.44 96 HIS A O 1
ATOM 787 N N . LEU A 1 97 ? 0.362 -1.066 -8.855 1.00 98.31 97 LEU A N 1
ATOM 788 C CA . LEU A 1 97 ? 1.242 -0.363 -7.932 1.00 98.31 97 LEU A CA 1
ATOM 789 C C . LEU A 1 97 ? 0.742 1.072 -7.736 1.00 98.31 97 LEU A C 1
ATOM 791 O O . LEU A 1 97 ? 0.549 1.809 -8.703 1.00 98.31 97 LEU A O 1
ATOM 795 N N . PHE A 1 98 ? 0.570 1.476 -6.480 1.00 98.19 98 PHE A N 1
ATOM 796 C CA . PHE A 1 98 ? 0.187 2.830 -6.094 1.00 98.19 98 PHE A CA 1
ATOM 797 C C . PHE A 1 98 ? 1.318 3.483 -5.294 1.00 98.19 98 PHE A C 1
ATOM 799 O O . PHE A 1 98 ? 1.648 3.042 -4.190 1.00 98.19 98 PHE A O 1
ATOM 806 N N . LEU A 1 99 ? 1.899 4.543 -5.858 1.00 98.06 99 LEU A N 1
ATOM 807 C CA . LEU A 1 99 ? 2.953 5.336 -5.231 1.00 98.06 99 LEU A CA 1
ATOM 808 C C . LEU A 1 99 ? 2.425 6.679 -4.692 1.00 98.06 99 LEU A C 1
ATOM 810 O O . LEU A 1 99 ? 1.303 7.114 -4.957 1.00 98.06 99 LEU A O 1
ATOM 814 N N . GLY A 1 100 ? 3.217 7.343 -3.861 1.00 96.62 100 GLY A N 1
ATOM 815 C CA . GLY A 1 100 ? 2.988 8.706 -3.394 1.00 96.62 100 GLY A CA 1
ATOM 816 C C . GLY A 1 100 ? 3.348 9.748 -4.455 1.00 96.62 100 GLY A C 1
ATOM 817 O O . GLY A 1 100 ? 4.044 9.475 -5.427 1.00 96.62 100 GLY A O 1
ATOM 818 N N . ASN A 1 101 ? 2.881 10.985 -4.273 1.00 95.38 101 ASN A N 1
ATOM 819 C CA . ASN A 1 101 ? 2.954 12.028 -5.310 1.00 95.38 101 ASN A CA 1
ATOM 820 C C . ASN A 1 101 ? 4.389 12.375 -5.755 1.00 95.38 101 ASN A C 1
ATOM 822 O O . ASN A 1 101 ? 4.607 12.705 -6.926 1.00 95.38 101 ASN A O 1
ATOM 826 N N . ALA A 1 102 ? 5.340 12.292 -4.821 1.00 94.44 102 ALA A N 1
ATOM 827 C CA . ALA A 1 102 ? 6.763 12.559 -5.027 1.00 94.44 102 ALA A CA 1
ATOM 828 C C . ALA A 1 102 ? 7.559 11.318 -5.478 1.00 94.44 102 ALA A C 1
ATOM 830 O O . ALA A 1 102 ? 8.774 11.385 -5.623 1.00 94.44 102 ALA A O 1
ATOM 831 N N . GLU A 1 103 ? 6.889 10.188 -5.694 1.00 95.62 103 GLU A N 1
ATOM 832 C CA . GLU A 1 103 ? 7.513 8.906 -6.006 1.00 95.62 103 GLU A CA 1
ATOM 833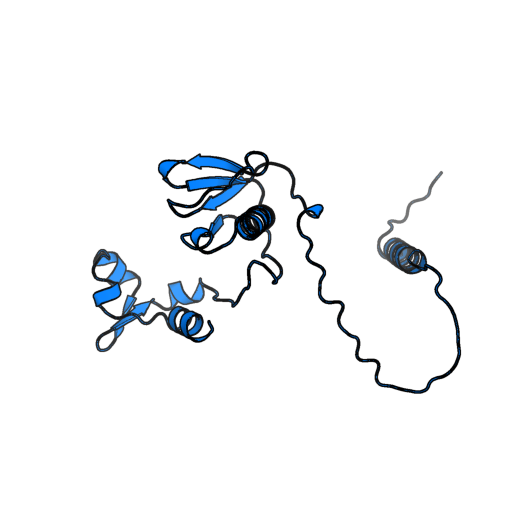 C C . GLU A 1 103 ? 7.213 8.504 -7.454 1.00 95.62 103 GLU A C 1
ATOM 835 O O . GLU A 1 103 ? 6.230 8.935 -8.066 1.00 95.62 103 GLU A O 1
ATOM 840 N N . THR A 1 104 ? 8.094 7.694 -8.035 1.00 94.88 104 THR A N 1
ATOM 841 C CA . THR A 1 104 ? 7.995 7.252 -9.428 1.00 94.88 104 THR A CA 1
ATOM 842 C C . THR A 1 104 ? 8.600 5.863 -9.591 1.00 94.88 104 THR A C 1
ATOM 844 O O . THR A 1 104 ? 9.468 5.468 -8.816 1.00 94.88 104 THR A O 1
ATOM 847 N N . ILE A 1 105 ? 8.180 5.142 -10.632 1.00 95.69 105 ILE A N 1
ATOM 848 C CA . ILE A 1 105 ? 8.769 3.855 -11.031 1.00 95.69 105 ILE A CA 1
ATOM 849 C C . ILE A 1 105 ? 10.199 4.000 -11.585 1.00 95.69 105 ILE A C 1
ATOM 851 O O . ILE A 1 105 ? 10.872 3.006 -11.831 1.00 95.69 105 ILE A O 1
ATOM 855 N N . GLY A 1 106 ? 10.700 5.226 -11.765 1.00 91.62 106 GLY A N 1
ATOM 856 C CA . GLY A 1 106 ? 12.042 5.472 -12.291 1.00 91.62 106 GLY A CA 1
ATOM 857 C C . GLY A 1 106 ? 12.125 5.098 -13.768 1.00 91.62 106 GLY A C 1
ATOM 858 O O . GLY A 1 106 ? 11.302 5.561 -14.547 1.00 91.62 106 GLY A O 1
ATOM 859 N N . ARG A 1 107 ? 13.114 4.278 -14.145 1.00 89.88 107 ARG A N 1
ATOM 860 C CA . ARG A 1 107 ? 13.339 3.819 -15.530 1.00 89.88 107 ARG A CA 1
ATOM 861 C C . ARG A 1 107 ? 12.749 2.426 -15.808 1.00 89.88 107 ARG A C 1
ATOM 863 O O . ARG A 1 107 ? 13.262 1.712 -16.659 1.00 89.88 107 ARG A O 1
ATOM 870 N N . HIS A 1 108 ? 11.709 2.034 -15.072 1.00 93.31 108 HIS A N 1
ATOM 871 C CA . HIS A 1 108 ? 11.073 0.712 -15.164 1.00 93.31 108 HIS A CA 1
ATOM 872 C C . HIS A 1 108 ? 9.797 0.714 -16.021 1.00 93.31 108 HIS A C 1
ATOM 874 O O . HIS A 1 108 ? 8.813 0.051 -15.682 1.00 93.31 108 HIS A O 1
ATOM 880 N N . ASP A 1 109 ? 9.788 1.472 -17.119 1.00 92.88 109 ASP A N 1
ATOM 881 C CA . ASP A 1 109 ? 8.666 1.506 -18.072 1.00 92.88 109 ASP A CA 1
ATOM 882 C C . ASP A 1 109 ? 8.457 0.153 -18.787 1.00 92.88 109 ASP A C 1
ATOM 884 O O . ASP A 1 109 ? 7.413 -0.090 -19.383 1.00 92.88 109 ASP A O 1
ATOM 888 N N . ASP A 1 110 ? 9.437 -0.752 -18.706 1.00 93.56 110 ASP A N 1
ATOM 889 C CA . ASP A 1 110 ? 9.363 -2.138 -19.178 1.00 93.56 110 ASP A CA 1
ATOM 890 C C . ASP A 1 110 ? 8.633 -3.078 -18.200 1.00 93.56 110 ASP A C 1
ATOM 892 O O . ASP A 1 110 ? 8.136 -4.132 -18.600 1.00 93.56 110 ASP A O 1
ATOM 896 N N . LEU A 1 111 ? 8.556 -2.705 -16.920 1.00 94.94 111 LEU A N 1
ATOM 897 C CA . LEU A 1 111 ? 7.873 -3.462 -15.868 1.00 94.94 111 LEU A CA 1
ATOM 898 C C . LEU A 1 111 ? 6.476 -2.917 -15.569 1.00 94.94 111 LEU A C 1
ATOM 900 O O . LEU A 1 111 ? 5.598 -3.656 -15.114 1.00 94.94 111 LEU A O 1
ATOM 904 N N . PHE A 1 112 ? 6.267 -1.623 -15.794 1.00 97.25 112 PHE A N 1
ATOM 905 C CA . PHE A 1 112 ? 5.052 -0.931 -15.406 1.00 97.25 112 PHE A CA 1
ATOM 906 C C . PHE A 1 112 ? 4.546 0.002 -16.497 1.00 97.25 112 PHE A C 1
ATOM 908 O O . PHE A 1 112 ? 5.259 0.862 -16.999 1.00 97.25 112 PHE A O 1
ATOM 915 N N . GLU A 1 113 ? 3.253 -0.095 -16.767 1.00 97.62 113 GLU A N 1
ATOM 916 C CA . GLU A 1 113 ? 2.526 0.863 -17.581 1.00 97.62 113 GLU A CA 1
ATOM 917 C C . GLU A 1 113 ? 1.855 1.904 -16.683 1.00 97.62 113 GLU A C 1
ATOM 919 O O . GLU A 1 113 ? 1.280 1.586 -15.641 1.00 97.62 113 GLU A O 1
ATOM 924 N N . THR A 1 114 ? 1.879 3.173 -17.083 1.00 97.88 114 THR A N 1
ATOM 925 C CA . THR A 1 114 ? 1.208 4.225 -16.315 1.00 97.88 114 THR A CA 1
ATOM 926 C C . THR A 1 114 ? -0.298 4.237 -16.582 1.00 97.88 114 THR A C 1
ATOM 928 O O . THR A 1 114 ? -0.731 4.655 -17.651 1.00 97.88 114 THR A O 1
ATOM 931 N N . VAL A 1 115 ? -1.101 3.887 -15.572 1.00 98.12 115 VAL A N 1
ATOM 932 C CA . VAL A 1 115 ? -2.573 3.993 -15.617 1.00 98.12 115 VAL A CA 1
ATOM 933 C C . VAL A 1 115 ? -3.026 5.409 -15.270 1.00 98.12 115 VAL A C 1
ATOM 935 O O . VAL A 1 115 ? -3.933 5.961 -15.888 1.00 98.12 115 VAL A O 1
ATOM 938 N N . SER A 1 116 ? -2.386 6.039 -14.280 1.00 97.62 116 SER A N 1
ATOM 939 C CA . SER A 1 116 ? -2.681 7.422 -13.911 1.00 97.62 116 SER A CA 1
ATOM 940 C C . SER A 1 116 ? -1.448 8.148 -13.399 1.00 97.62 116 SER A C 1
ATOM 942 O O . SER A 1 116 ? -0.951 7.859 -12.313 1.00 97.62 116 SER A O 1
ATOM 944 N N . LYS A 1 117 ? -1.001 9.174 -14.135 1.00 95.00 117 LYS A N 1
ATOM 945 C CA . LYS A 1 117 ? 0.080 10.068 -13.684 1.00 95.00 117 LYS A CA 1
ATOM 946 C C . LYS A 1 117 ? -0.333 10.889 -12.463 1.00 95.00 117 LYS A C 1
ATOM 948 O O . LYS A 1 117 ? 0.440 10.997 -11.518 1.00 95.00 117 LYS A O 1
ATOM 953 N N . LYS A 1 118 ? -1.564 11.423 -12.466 1.00 95.62 118 LYS A N 1
ATOM 954 C CA . LYS A 1 118 ? -2.108 12.258 -11.378 1.00 95.62 118 LYS A CA 1
ATOM 955 C C . LYS A 1 118 ? -2.104 11.519 -10.043 1.00 95.62 118 LYS A C 1
ATOM 957 O O . LYS A 1 118 ? -1.737 12.097 -9.027 1.00 95.62 118 LYS A O 1
ATOM 962 N N . TRP A 1 119 ? -2.512 10.254 -10.066 1.00 95.81 119 TRP A N 1
ATOM 963 C CA . TRP A 1 119 ? -2.623 9.427 -8.871 1.00 95.81 119 TRP A CA 1
ATOM 964 C C . TRP A 1 119 ? -1.443 8.478 -8.685 1.00 95.81 119 TRP A C 1
ATOM 966 O O . TRP A 1 119 ? -1.481 7.684 -7.762 1.00 95.81 119 TRP A O 1
ATOM 976 N N . ARG A 1 120 ? -0.404 8.536 -9.530 1.00 97.38 120 ARG A N 1
ATOM 977 C CA . ARG A 1 120 ? 0.763 7.638 -9.457 1.00 97.38 120 ARG A CA 1
A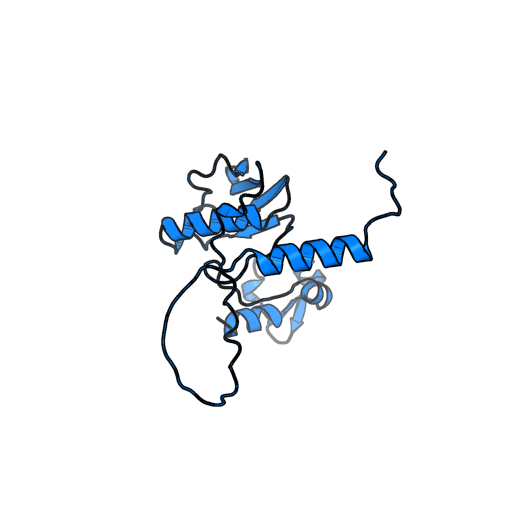TOM 978 C C . ARG A 1 120 ? 0.365 6.156 -9.381 1.00 97.38 120 ARG A C 1
ATOM 980 O O . ARG A 1 120 ? 0.875 5.402 -8.551 1.00 97.38 120 ARG A O 1
ATOM 987 N N . ILE A 1 121 ? -0.573 5.772 -10.246 1.00 98.31 121 ILE A N 1
ATOM 988 C CA . ILE A 1 121 ? -1.065 4.399 -10.378 1.00 98.31 121 ILE A CA 1
ATOM 989 C C . ILE A 1 121 ? -0.446 3.782 -11.624 1.00 98.31 121 ILE A C 1
ATOM 991 O O . ILE A 1 121 ? -0.533 4.349 -12.720 1.00 98.31 121 ILE A O 1
ATOM 995 N N . TYR A 1 122 ? 0.131 2.603 -11.445 1.00 98.44 122 TYR A N 1
ATOM 996 C CA . TYR A 1 122 ? 0.837 1.862 -12.473 1.00 98.44 122 TYR A CA 1
ATOM 997 C C . TYR A 1 122 ? 0.310 0.431 -12.539 1.00 98.44 122 TYR A C 1
ATOM 999 O O . TYR A 1 122 ? 0.086 -0.189 -11.503 1.00 98.44 122 TYR A O 1
ATOM 1007 N N . ARG A 1 123 ? 0.116 -0.097 -13.745 1.00 98.38 123 ARG A N 1
ATOM 1008 C CA . ARG A 1 123 ? -0.252 -1.491 -13.985 1.00 98.38 123 ARG A CA 1
ATOM 1009 C C . ARG A 1 123 ? 1.010 -2.291 -14.259 1.00 98.38 123 ARG A C 1
ATOM 1011 O O . ARG A 1 123 ? 1.853 -1.877 -15.049 1.00 98.38 123 ARG A O 1
ATOM 1018 N N . ARG A 1 124 ? 1.138 -3.439 -13.609 1.00 96.69 124 ARG A N 1
ATOM 1019 C CA . ARG A 1 124 ? 2.223 -4.386 -13.840 1.00 96.69 124 ARG A CA 1
ATOM 1020 C C . ARG A 1 124 ? 2.098 -4.995 -15.238 1.00 96.69 124 ARG A C 1
ATOM 1022 O O . ARG A 1 124 ? 1.068 -5.587 -15.555 1.00 96.69 124 ARG A O 1
ATOM 1029 N N . ILE A 1 125 ? 3.169 -4.925 -16.020 1.00 96.06 125 ILE A N 1
ATOM 1030 C CA . ILE A 1 125 ? 3.280 -5.524 -17.355 1.00 96.06 125 ILE A CA 1
ATOM 1031 C C . ILE A 1 125 ? 4.513 -6.431 -17.444 1.00 96.06 125 ILE A C 1
ATOM 1033 O O . ILE A 1 125 ? 5.348 -6.467 -16.541 1.00 96.06 125 ILE A O 1
ATOM 1037 N N . GLY A 1 126 ? 4.616 -7.193 -18.531 1.00 90.38 126 GLY A N 1
ATOM 1038 C CA . GLY A 1 126 ? 5.771 -8.048 -18.789 1.00 90.38 126 GLY A CA 1
ATOM 1039 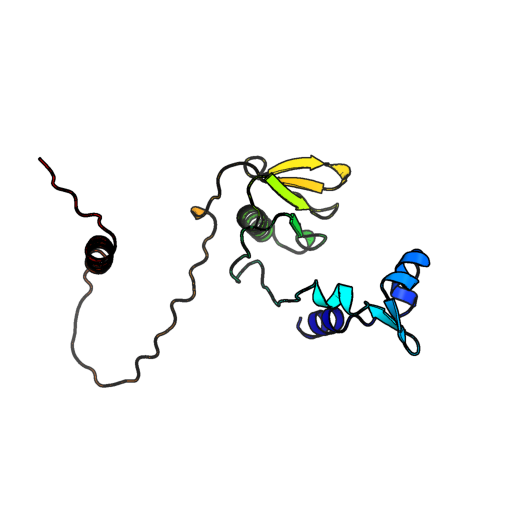C C . GLY A 1 126 ? 5.856 -9.310 -17.910 1.00 90.38 126 GLY A C 1
ATOM 1040 O O . GLY A 1 126 ? 5.017 -9.556 -17.029 1.00 90.38 126 GLY A O 1
ATOM 1041 N N . PRO A 1 127 ? 6.856 -10.167 -18.178 1.00 86.56 127 PRO A N 1
ATOM 1042 C CA . PRO A 1 127 ? 7.054 -11.415 -17.453 1.00 86.56 127 PRO A CA 1
ATOM 1043 C C . PRO A 1 127 ? 7.566 -11.169 -16.031 1.00 86.56 127 PRO A C 1
ATOM 1045 O O . PRO A 1 127 ? 8.262 -10.192 -15.760 1.00 86.56 127 PRO A O 1
ATOM 1048 N N . THR A 1 128 ? 7.265 -12.090 -15.112 1.00 81.12 128 THR A N 1
ATOM 1049 C CA . THR A 1 128 ? 7.872 -12.078 -13.774 1.00 81.12 128 THR A CA 1
ATOM 1050 C C . THR A 1 128 ? 9.368 -12.343 -13.893 1.00 81.12 128 THR A C 1
ATOM 1052 O O . THR A 1 128 ? 9.773 -13.445 -14.263 1.00 81.12 128 THR A O 1
ATOM 1055 N N . ARG A 1 129 ? 10.192 -11.353 -13.551 1.00 73.38 129 ARG A N 1
ATOM 1056 C CA . ARG A 1 129 ? 11.650 -11.493 -13.537 1.00 73.38 129 ARG A CA 1
ATOM 1057 C C . ARG A 1 129 ? 12.134 -12.007 -12.185 1.00 73.38 129 ARG A C 1
ATOM 1059 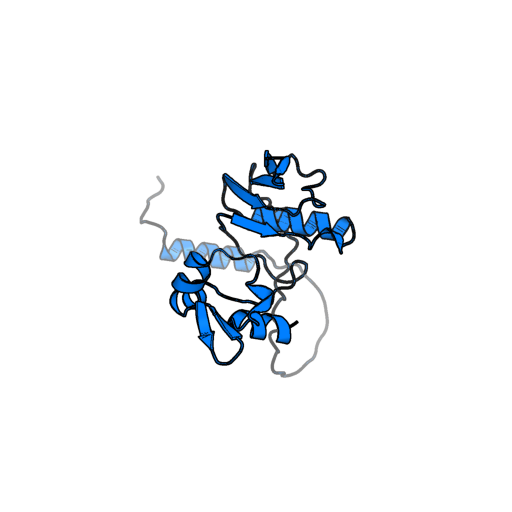O O . ARG A 1 129 ? 12.455 -11.239 -11.284 1.00 73.38 129 ARG A O 1
ATOM 1066 N N . HIS A 1 130 ? 12.115 -13.332 -12.038 1.00 70.81 130 HIS A N 1
ATOM 1067 C CA . HIS A 1 130 ? 12.625 -14.032 -10.852 1.00 70.81 130 HIS A CA 1
ATOM 1068 C C . HIS A 1 130 ? 14.140 -13.840 -10.665 1.00 70.81 130 HIS A C 1
ATOM 1070 O O . HIS A 1 130 ? 14.629 -13.894 -9.543 1.00 70.81 130 HIS A O 1
ATOM 1076 N N . ASP A 1 131 ? 14.861 -13.597 -11.757 1.00 68.12 131 ASP A N 1
ATOM 1077 C CA . ASP A 1 131 ? 16.300 -13.335 -11.825 1.00 68.12 131 ASP A CA 1
ATOM 1078 C C . ASP A 1 131 ? 16.710 -12.005 -11.182 1.00 68.12 131 ASP A C 1
ATOM 1080 O O . ASP A 1 131 ? 17.833 -11.874 -10.705 1.00 68.12 131 ASP A O 1
ATOM 1084 N N . LEU A 1 132 ? 15.802 -11.028 -11.127 1.00 66.88 132 LEU A N 1
ATOM 1085 C CA . LEU A 1 132 ? 16.084 -9.722 -10.530 1.00 66.88 132 LEU A CA 1
ATOM 1086 C C . LEU A 1 132 ? 15.921 -9.689 -9.005 1.00 66.88 132 LEU A C 1
ATOM 1088 O O . LEU A 1 132 ? 16.169 -8.657 -8.378 1.00 66.88 132 LEU A O 1
ATOM 1092 N N . ILE A 1 133 ? 15.498 -10.797 -8.397 1.00 68.62 133 ILE A N 1
ATOM 1093 C CA . ILE A 1 133 ? 15.351 -10.908 -6.949 1.00 68.62 133 ILE A CA 1
ATOM 1094 C C . ILE A 1 133 ? 16.476 -11.777 -6.436 1.00 68.62 133 ILE A C 1
ATOM 1096 O O . ILE A 1 133 ? 16.379 -13.002 -6.394 1.00 68.62 133 ILE A O 1
ATOM 1100 N N . ASP A 1 134 ? 17.537 -11.113 -5.994 1.00 63.47 134 ASP A N 1
ATOM 1101 C CA . ASP A 1 134 ? 18.648 -11.763 -5.312 1.00 63.47 134 ASP A CA 1
ATOM 1102 C C . ASP A 1 134 ? 18.265 -12.041 -3.846 1.00 63.47 134 ASP A C 1
ATOM 1104 O O . ASP A 1 134 ? 18.836 -11.514 -2.892 1.00 63.47 134 ASP A O 1
ATOM 1108 N N . TYR A 1 135 ? 17.203 -12.831 -3.659 1.00 62.31 135 TYR A N 1
ATOM 1109 C CA . TYR A 1 135 ? 16.859 -13.395 -2.363 1.00 62.31 135 TYR A CA 1
ATOM 1110 C C . TYR A 1 135 ? 17.553 -14.745 -2.245 1.00 62.31 135 TYR A C 1
ATOM 1112 O O . TYR A 1 135 ? 17.046 -15.776 -2.692 1.00 62.31 135 TYR A O 1
ATOM 1120 N N . ARG A 1 136 ? 18.728 -14.752 -1.613 1.00 59.56 136 ARG A N 1
ATOM 1121 C CA . ARG A 1 136 ? 19.276 -15.988 -1.059 1.00 59.56 136 ARG A CA 1
ATOM 1122 C C . ARG A 1 136 ? 18.521 -16.276 0.234 1.00 59.56 136 ARG A C 1
ATOM 1124 O O . ARG A 1 136 ? 18.754 -15.553 1.206 1.00 59.56 136 ARG A O 1
ATOM 1131 N N . PRO A 1 137 ? 17.653 -17.308 0.293 1.00 54.78 137 PRO A N 1
ATOM 1132 C CA . PRO A 1 137 ? 17.152 -17.753 1.581 1.00 54.78 137 PRO A CA 1
ATOM 1133 C C . PRO A 1 137 ? 18.375 -18.024 2.461 1.00 54.78 137 PRO A C 1
ATOM 1135 O O . PRO A 1 137 ? 19.342 -18.621 1.964 1.00 54.78 137 PRO A O 1
ATOM 1138 N N . PRO A 1 138 ? 18.392 -17.562 3.723 1.00 53.38 138 PRO A N 1
ATOM 1139 C CA . PRO A 1 138 ? 19.466 -17.924 4.624 1.00 53.38 138 PRO A CA 1
ATOM 1140 C C . PRO A 1 138 ? 19.526 -19.448 4.620 1.00 53.38 138 PRO A C 1
ATOM 1142 O O . PRO A 1 138 ? 18.567 -20.112 5.016 1.00 53.38 138 PRO A O 1
ATOM 1145 N N . ARG A 1 139 ? 20.618 -20.007 4.078 1.00 48.28 139 ARG A N 1
ATOM 1146 C CA . ARG A 1 139 ? 20.901 -21.432 4.216 1.00 48.28 139 ARG A CA 1
ATOM 1147 C C . ARG A 1 139 ? 20.925 -21.646 5.712 1.00 48.28 139 ARG A C 1
ATOM 1149 O O . ARG A 1 139 ? 21.817 -21.117 6.371 1.00 48.28 139 ARG A O 1
ATOM 1156 N N . GLY A 1 140 ? 19.899 -22.316 6.234 1.00 43.41 140 GLY A N 1
ATOM 1157 C CA . GLY A 1 140 ? 19.867 -22.686 7.633 1.00 43.41 140 GLY A CA 1
ATOM 1158 C C . GLY A 1 140 ? 21.211 -23.319 7.937 1.00 43.41 140 GLY A C 1
ATOM 1159 O O . GLY A 1 140 ? 21.597 -24.298 7.296 1.00 43.41 140 GLY A O 1
ATOM 1160 N N . SER A 1 141 ? 21.955 -22.707 8.849 1.00 43.31 141 SER A N 1
ATOM 1161 C CA . SER A 1 141 ? 23.011 -23.390 9.560 1.00 43.31 141 SER A CA 1
ATOM 1162 C C . SER A 1 141 ? 22.322 -24.562 10.240 1.00 43.31 141 SER A C 1
ATOM 1164 O O . SER A 1 141 ? 21.727 -24.423 11.306 1.00 43.31 141 SER A O 1
ATOM 1166 N N . VAL A 1 142 ? 22.329 -25.717 9.575 1.00 43.47 142 VAL A N 1
ATOM 1167 C CA . VAL A 1 142 ? 22.141 -26.986 10.257 1.00 43.47 142 VAL A CA 1
ATOM 1168 C C . VAL A 1 142 ? 23.277 -26.996 11.262 1.00 43.47 142 VAL A C 1
ATOM 1170 O O . VAL A 1 142 ? 24.436 -27.157 10.889 1.00 43.47 142 VAL A O 1
ATOM 1173 N N . ALA A 1 143 ? 22.959 -26.671 12.513 1.00 39.16 143 ALA A N 1
ATOM 1174 C CA . ALA A 1 143 ? 23.874 -26.835 13.615 1.00 39.16 143 ALA A CA 1
ATOM 1175 C C . ALA A 1 143 ? 24.194 -28.328 13.656 1.00 39.16 143 ALA A C 1
ATOM 1177 O O . ALA A 1 143 ? 23.405 -29.139 14.137 1.00 39.16 143 ALA A O 1
ATOM 1178 N N . THR A 1 144 ? 25.318 -28.698 13.050 1.00 36.34 144 THR A N 1
ATOM 1179 C CA . THR A 1 144 ? 25.942 -29.998 13.221 1.00 36.34 144 THR A CA 1
ATOM 1180 C C . THR A 1 144 ? 26.274 -30.113 14.697 1.00 36.34 144 THR A C 1
ATOM 1182 O O . THR A 1 144 ? 27.240 -29.522 15.179 1.00 36.34 144 THR A O 1
ATOM 1185 N N . VAL A 1 145 ? 25.416 -30.824 15.427 1.00 37.25 145 VAL A N 1
ATOM 1186 C CA . VAL A 1 145 ? 25.744 -31.353 16.746 1.00 37.25 145 VAL A CA 1
ATOM 1187 C C . VAL A 1 145 ? 26.987 -32.213 16.544 1.00 37.25 145 VAL A C 1
ATOM 1189 O O . VAL A 1 145 ? 26.995 -33.121 15.713 1.00 37.25 145 VAL A O 1
ATOM 1192 N N . GLY A 1 146 ? 28.068 -31.811 17.204 1.00 38.91 146 GLY A N 1
ATOM 1193 C CA . GLY A 1 146 ? 29.408 -32.297 16.925 1.00 38.91 146 GLY A CA 1
ATOM 1194 C C . GLY A 1 146 ? 29.597 -33.788 17.181 1.00 38.91 146 GLY A C 1
ATOM 1195 O O . GLY A 1 146 ? 29.050 -34.348 18.127 1.00 38.91 146 GLY A O 1
ATOM 1196 N N . ALA A 1 147 ? 30.468 -34.381 16.370 1.00 35.91 147 ALA A N 1
ATOM 1197 C CA . ALA A 1 147 ? 31.365 -35.453 16.776 1.00 35.91 147 ALA A CA 1
ATOM 1198 C C . ALA A 1 147 ? 32.543 -35.522 15.785 1.00 35.91 147 ALA A C 1
ATOM 1200 O O . ALA A 1 147 ? 32.356 -35.922 14.643 1.00 35.91 147 ALA A O 1
ATOM 1201 N N . GLY A 1 148 ? 33.732 -35.123 16.253 1.00 32.38 148 GLY A N 1
ATOM 1202 C CA . GLY A 1 148 ? 35.045 -35.626 15.816 1.00 32.38 148 GLY A CA 1
ATOM 1203 C C . GLY A 1 148 ? 35.563 -35.274 14.413 1.00 32.38 148 GLY A C 1
ATOM 1204 O O . GLY A 1 148 ? 35.168 -35.871 13.421 1.00 32.38 148 GLY A O 1
ATOM 1205 N N . GLU A 1 149 ? 36.570 -34.401 14.359 1.00 31.17 149 GLU A N 1
ATOM 1206 C CA . GLU A 1 149 ? 37.641 -34.426 13.340 1.00 31.17 149 GLU A CA 1
ATOM 1207 C C . GLU A 1 149 ? 38.689 -35.524 13.680 1.00 31.17 149 GLU A C 1
ATOM 1209 O O . GLU A 1 149 ? 38.655 -35.996 14.823 1.00 31.17 149 GLU A O 1
ATOM 1214 N N . PRO A 1 150 ? 39.655 -35.913 12.799 1.00 47.03 150 PRO A N 1
ATOM 1215 C CA . PRO A 1 150 ? 40.122 -35.211 11.583 1.00 47.03 150 PRO A CA 1
ATOM 1216 C C . PRO A 1 150 ? 40.396 -36.083 10.326 1.00 47.03 150 PRO A C 1
ATOM 1218 O O . PRO A 1 150 ? 40.678 -37.274 10.429 1.00 47.03 150 PRO A O 1
ATOM 1221 N N . SER A 1 151 ? 40.419 -35.470 9.127 1.00 33.75 151 SER A N 1
ATOM 1222 C CA . SER A 1 151 ? 41.566 -35.499 8.172 1.00 33.75 151 SER A CA 1
ATOM 1223 C C . SER A 1 151 ? 41.242 -34.962 6.750 1.00 33.75 151 SER A C 1
ATOM 1225 O O . SER A 1 151 ? 40.405 -35.483 6.027 1.00 33.75 151 SER A O 1
ATOM 1227 N N . SER A 1 152 ? 41.948 -33.879 6.394 1.00 40.16 152 SER A N 1
ATOM 1228 C CA . SER A 1 152 ? 42.518 -33.433 5.097 1.00 40.16 152 SER A CA 1
ATOM 1229 C C . SER A 1 152 ? 41.905 -33.758 3.704 1.00 40.16 152 SER A C 1
ATOM 1231 O O . SER A 1 152 ? 42.057 -34.866 3.198 1.00 40.16 152 SER A O 1
ATOM 1233 N N . THR A 1 153 ? 41.537 -32.653 3.010 1.00 30.16 153 THR A N 1
ATOM 1234 C CA . THR A 1 153 ? 41.663 -32.291 1.554 1.00 30.16 153 THR A CA 1
ATOM 1235 C C . THR A 1 153 ? 40.837 -33.019 0.466 1.00 30.16 153 THR A C 1
ATOM 1237 O O . THR A 1 153 ? 40.555 -34.198 0.608 1.00 30.16 153 THR A O 1
ATOM 1240 N N . PRO A 1 154 ? 40.599 -32.400 -0.720 1.00 41.81 154 PRO A N 1
ATOM 1241 C CA . PRO A 1 154 ? 39.991 -31.089 -0.989 1.00 41.81 154 PRO A CA 1
ATOM 1242 C C . PRO A 1 154 ? 38.812 -31.163 -2.006 1.00 41.81 154 PRO A C 1
ATOM 1244 O O . PRO A 1 154 ? 38.724 -32.066 -2.823 1.00 41.81 154 PRO A O 1
ATOM 1247 N N . SER A 1 155 ? 37.929 -30.159 -1.951 1.00 43.12 155 SER A N 1
ATOM 1248 C CA . SER A 1 155 ? 36.970 -29.685 -2.974 1.00 43.12 155 SER A CA 1
ATOM 1249 C C . SER A 1 155 ? 36.828 -30.471 -4.295 1.00 43.12 155 SER A C 1
ATOM 1251 O O . SER A 1 155 ? 37.641 -30.286 -5.195 1.00 43.12 155 SER A O 1
ATOM 1253 N N . GLU A 1 156 ? 35.684 -31.136 -4.498 1.00 34.97 156 GLU A N 1
ATOM 1254 C CA . GLU A 1 156 ? 35.137 -31.395 -5.837 1.00 34.97 156 GLU A CA 1
ATOM 1255 C C . GLU A 1 156 ? 33.613 -31.202 -5.893 1.00 34.97 156 GLU A C 1
ATOM 1257 O O . GLU A 1 156 ? 32.848 -31.511 -4.980 1.00 34.97 156 GLU A O 1
ATOM 1262 N N . THR A 1 157 ? 33.204 -30.597 -6.998 1.00 47.03 157 THR A N 1
ATOM 1263 C CA . THR A 1 157 ? 31.884 -30.097 -7.364 1.00 47.03 157 THR A CA 1
ATOM 1264 C C . THR A 1 157 ? 30.872 -31.231 -7.520 1.00 47.03 157 THR A C 1
ATOM 1266 O O . THR A 1 157 ? 30.934 -31.982 -8.486 1.00 47.03 157 THR A O 1
ATOM 1269 N N . ILE A 1 158 ? 29.885 -31.340 -6.628 1.00 42.12 158 ILE A N 1
ATOM 1270 C CA . ILE A 1 158 ? 28.845 -32.374 -6.735 1.00 42.12 158 ILE A CA 1
ATOM 1271 C C . ILE A 1 158 ? 27.453 -31.730 -6.605 1.00 42.12 158 ILE A C 1
ATOM 1273 O O . ILE A 1 158 ? 26.799 -31.778 -5.569 1.00 42.12 158 ILE A O 1
ATOM 1277 N N . SER A 1 159 ? 26.998 -31.083 -7.685 1.00 49.62 159 SER A N 1
ATOM 1278 C CA . SER A 1 159 ? 25.620 -30.563 -7.830 1.00 49.62 159 SER A CA 1
ATOM 1279 C C . SER A 1 159 ? 24.719 -31.469 -8.689 1.00 49.62 159 SER A C 1
ATOM 1281 O O . SER A 1 159 ? 23.531 -31.191 -8.837 1.00 49.62 159 SER A O 1
ATOM 1283 N N . ALA A 1 160 ? 25.258 -32.542 -9.266 1.00 56.00 160 ALA A N 1
ATOM 1284 C CA . ALA A 1 160 ? 24.523 -33.455 -10.142 1.00 56.00 160 ALA A CA 1
ATOM 1285 C C . ALA A 1 160 ? 23.683 -34.549 -9.429 1.00 56.00 160 ALA A C 1
ATOM 1287 O O . ALA A 1 160 ? 22.592 -34.841 -9.913 1.00 56.00 160 ALA A O 1
ATOM 1288 N N . PRO A 1 161 ? 24.069 -35.134 -8.272 1.00 66.81 161 PRO A N 1
ATOM 1289 C CA . PRO A 1 161 ? 23.398 -36.351 -7.810 1.00 66.81 161 PRO A CA 1
ATOM 1290 C C . PRO A 1 161 ? 22.018 -36.106 -7.201 1.00 66.81 161 PRO A C 1
ATOM 1292 O O . PRO A 1 161 ? 21.134 -36.945 -7.340 1.00 66.81 161 PRO A O 1
ATOM 1295 N N . LEU A 1 162 ? 21.798 -34.969 -6.531 1.00 75.12 162 LEU A N 1
ATOM 1296 C CA . LEU A 1 162 ? 20.518 -34.726 -5.858 1.00 75.12 162 LEU A CA 1
ATOM 1297 C C . LEU A 1 162 ? 19.382 -34.484 -6.860 1.00 75.12 162 LEU A C 1
ATOM 1299 O O . LEU A 1 162 ? 18.265 -34.956 -6.651 1.00 75.12 162 LEU A O 1
ATOM 1303 N N . ALA A 1 163 ? 19.676 -33.779 -7.955 1.00 72.38 163 ALA A N 1
ATOM 1304 C CA . ALA A 1 163 ? 18.709 -33.527 -9.018 1.00 72.38 163 ALA A CA 1
ATOM 1305 C C . ALA A 1 163 ? 18.278 -34.836 -9.698 1.00 72.38 163 ALA A C 1
ATOM 1307 O O . ALA A 1 163 ? 17.086 -35.043 -9.933 1.00 72.38 163 ALA A O 1
ATOM 1308 N N . ASP A 1 164 ? 19.222 -35.751 -9.930 1.00 74.69 164 ASP A N 1
ATOM 1309 C CA . ASP A 1 164 ? 18.937 -37.056 -10.527 1.00 74.69 164 ASP A CA 1
ATOM 1310 C C . ASP A 1 164 ? 18.149 -37.976 -9.589 1.00 74.69 164 ASP A C 1
ATOM 1312 O O . ASP A 1 164 ? 17.212 -38.650 -10.027 1.00 74.69 164 ASP A O 1
ATOM 1316 N N . ILE A 1 165 ? 18.459 -37.964 -8.289 1.00 76.62 165 ILE A N 1
ATOM 1317 C CA . ILE A 1 165 ? 17.701 -38.721 -7.281 1.00 76.62 165 ILE A CA 1
ATOM 1318 C C . ILE A 1 165 ? 16.263 -38.195 -7.188 1.00 76.62 165 ILE A C 1
ATOM 1320 O O . ILE A 1 165 ? 15.316 -38.981 -7.226 1.00 76.62 165 ILE A O 1
ATOM 1324 N N . ALA A 1 166 ? 16.079 -36.872 -7.130 1.00 80.38 166 ALA A N 1
ATOM 1325 C CA . ALA A 1 166 ? 14.755 -36.257 -7.084 1.00 80.38 166 ALA A CA 1
ATOM 1326 C C . ALA A 1 166 ? 13.941 -36.563 -8.351 1.00 80.38 166 ALA A C 1
ATOM 1328 O O . ALA A 1 166 ? 12.761 -36.904 -8.268 1.00 80.38 166 ALA A O 1
ATOM 1329 N N . ARG A 1 167 ? 14.579 -36.505 -9.527 1.00 79.19 167 ARG A N 1
ATOM 1330 C CA . ARG A 1 167 ? 13.945 -36.840 -10.805 1.00 79.19 167 ARG A CA 1
ATOM 1331 C C . ARG A 1 167 ? 13.498 -38.302 -10.852 1.00 79.19 167 ARG A C 1
ATOM 1333 O O . ARG A 1 167 ? 12.381 -38.565 -11.292 1.00 79.19 167 ARG A O 1
ATOM 1340 N N . ARG A 1 168 ? 14.326 -39.240 -10.380 1.00 79.00 168 ARG A N 1
ATOM 1341 C CA . ARG A 1 168 ? 13.962 -40.667 -10.307 1.00 79.00 168 ARG A CA 1
ATOM 1342 C C . ARG A 1 168 ? 12.783 -40.908 -9.369 1.00 79.00 168 ARG A C 1
ATOM 1344 O O . ARG A 1 168 ? 11.815 -41.533 -9.786 1.00 79.00 168 ARG A O 1
ATOM 1351 N N . ALA A 1 169 ? 12.812 -40.333 -8.168 1.00 81.31 169 ALA A N 1
ATOM 1352 C CA . ALA A 1 169 ? 11.731 -40.488 -7.195 1.00 81.31 169 ALA A CA 1
ATOM 1353 C C . ALA A 1 169 ? 10.383 -39.935 -7.702 1.00 81.31 169 ALA A C 1
ATOM 1355 O O . ALA A 1 169 ? 9.323 -40.491 -7.413 1.00 81.31 169 ALA A O 1
ATOM 1356 N N . LEU A 1 170 ? 10.406 -38.846 -8.480 1.00 85.56 170 LEU A N 1
ATOM 1357 C CA . LEU A 1 170 ? 9.199 -38.287 -9.095 1.00 85.56 170 LEU A CA 1
ATOM 1358 C C . LEU A 1 170 ? 8.650 -39.175 -10.214 1.00 85.56 170 LEU A C 1
ATOM 1360 O O . LEU A 1 170 ? 7.437 -39.355 -10.300 1.00 85.56 170 LEU A O 1
ATOM 1364 N N . LEU A 1 171 ? 9.525 -39.746 -11.046 1.00 84.12 171 LEU A N 1
ATOM 1365 C CA . LEU A 1 171 ? 9.111 -40.670 -12.101 1.00 84.12 171 LEU A CA 1
ATOM 1366 C C . LEU A 1 171 ? 8.513 -41.950 -11.513 1.00 84.12 171 LEU A C 1
ATOM 1368 O O . LEU A 1 171 ? 7.449 -42.362 -11.950 1.00 84.12 171 LEU A O 1
ATOM 1372 N N . GLU A 1 172 ? 9.114 -42.531 -10.477 1.00 77.62 172 GLU A N 1
ATOM 1373 C CA . GLU A 1 172 ? 8.566 -43.735 -9.833 1.00 77.62 172 GLU A CA 1
ATOM 1374 C C . GLU A 1 172 ? 7.163 -43.521 -9.257 1.00 77.62 172 GLU A C 1
ATOM 1376 O O . GLU A 1 172 ? 6.332 -44.425 -9.287 1.00 77.62 172 GLU A O 1
ATOM 1381 N N . ARG A 1 173 ? 6.888 -42.325 -8.727 1.00 79.88 173 ARG A N 1
ATOM 1382 C CA . ARG A 1 173 ? 5.638 -42.059 -8.009 1.00 79.88 173 ARG A CA 1
ATOM 1383 C C . ARG A 1 173 ? 4.522 -41.494 -8.883 1.00 79.88 173 ARG A C 1
ATOM 1385 O O . ARG A 1 173 ? 3.357 -41.627 -8.515 1.00 79.88 173 ARG A O 1
ATOM 1392 N N . TYR A 1 174 ? 4.863 -40.851 -9.998 1.00 78.19 174 TYR A N 1
ATOM 1393 C CA . TYR A 1 174 ? 3.900 -40.107 -10.815 1.00 78.19 174 TYR A CA 1
ATOM 1394 C C . TYR A 1 174 ? 3.963 -40.417 -12.311 1.00 78.19 174 TYR A C 1
ATOM 1396 O O . TYR A 1 174 ? 3.141 -39.879 -13.055 1.00 78.19 174 TYR A O 1
ATOM 1404 N N . ALA A 1 175 ? 4.893 -41.255 -12.784 1.00 75.94 175 ALA A N 1
ATOM 1405 C CA . ALA A 1 175 ? 4.862 -41.664 -14.182 1.00 75.94 175 ALA A CA 1
ATOM 1406 C C . ALA A 1 175 ? 3.634 -42.563 -14.426 1.00 75.94 175 ALA A C 1
ATOM 1408 O O . ALA A 1 175 ? 3.457 -43.565 -13.729 1.00 75.94 175 ALA A O 1
ATOM 1409 N N . PRO A 1 176 ? 2.772 -42.233 -15.403 1.00 67.44 176 PRO A N 1
ATOM 1410 C CA . PRO A 1 176 ? 1.723 -43.145 -15.829 1.00 67.44 176 PRO A CA 1
ATOM 1411 C C . PRO A 1 176 ? 2.359 -44.379 -16.480 1.00 67.44 176 PRO A C 1
ATOM 1413 O O . PRO A 1 176 ? 3.444 -44.289 -17.055 1.00 67.44 176 PRO A O 1
ATOM 1416 N N . ALA A 1 177 ? 1.679 -45.526 -16.430 1.00 56.78 177 ALA A N 1
ATOM 1417 C CA . ALA A 1 177 ? 2.107 -46.704 -17.174 1.00 56.78 177 ALA A CA 1
ATOM 1418 C C . ALA A 1 177 ? 2.074 -46.388 -18.679 1.00 56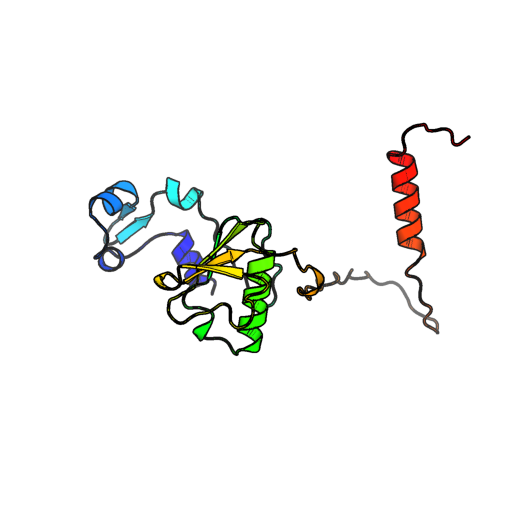.78 177 ALA A C 1
ATOM 1420 O O . ALA A 1 177 ? 1.007 -46.350 -19.291 1.00 56.78 177 ALA A O 1
ATOM 1421 N N . SER A 1 178 ? 3.236 -46.120 -19.267 1.00 65.69 178 SER A N 1
ATOM 1422 C CA . SER A 1 178 ? 3.401 -45.929 -20.703 1.00 65.69 178 SER A CA 1
ATOM 1423 C C . SER A 1 178 ? 4.463 -46.888 -21.232 1.00 65.69 178 SER A C 1
ATOM 1425 O O . SER A 1 178 ? 5.486 -47.140 -20.597 1.00 65.69 178 SER A O 1
ATOM 1427 N N . VAL A 1 179 ? 4.185 -47.457 -22.401 1.00 52.22 179 VAL A N 1
ATOM 1428 C CA . VAL A 1 179 ? 5.128 -48.258 -23.183 1.00 52.22 179 VAL A CA 1
ATOM 1429 C C . VAL A 1 179 ? 5.648 -47.361 -24.299 1.00 52.22 179 VAL A C 1
ATOM 1431 O O . VAL A 1 179 ? 4.859 -46.748 -25.016 1.00 52.22 179 VAL A O 1
ATOM 1434 N N . MET A 1 180 ? 6.969 -47.265 -24.424 1.00 42.56 180 MET A N 1
ATOM 1435 C CA . MET A 1 180 ? 7.637 -46.649 -25.571 1.00 42.56 180 MET A CA 1
ATOM 1436 C C . MET A 1 180 ? 7.834 -47.752 -26.617 1.00 42.56 180 MET A C 1
ATOM 1438 O O . MET A 1 180 ? 8.478 -48.753 -26.303 1.00 42.56 180 MET A O 1
ATOM 1442 N N . ILE A 1 181 ? 7.233 -47.599 -27.799 1.00 40.88 181 ILE A N 1
ATOM 1443 C CA . ILE A 1 181 ? 7.505 -48.435 -28.982 1.00 40.88 181 ILE A CA 1
ATOM 1444 C C . ILE A 1 181 ? 8.579 -47.734 -29.808 1.00 40.88 181 ILE A C 1
ATOM 1446 O O . ILE A 1 181 ? 8.438 -46.501 -29.984 1.00 40.88 181 ILE A O 1
#

Solvent-accessible surface area (backbone atoms only — not comparable to full-atom values): 11592 Å² total; per-residue (Å²): 114,67,68,61,53,48,47,59,70,68,31,64,41,51,57,78,80,49,68,90,53,58,69,68,56,46,68,75,45,36,43,84,51,95,81,29,33,28,53,30,65,79,62,52,76,75,56,88,88,77,93,77,49,81,90,77,49,85,75,67,66,72,32,63,68,47,78,62,56,86,54,57,85,82,47,58,70,72,59,38,52,53,41,50,55,48,52,53,54,17,31,31,88,72,11,36,42,33,37,23,92,92,48,77,77,77,92,41,70,75,45,33,44,80,75,30,80,92,66,30,29,28,31,36,42,75,78,81,64,69,84,78,55,88,73,74,74,79,75,74,77,74,76,72,79,82,78,83,86,90,86,85,88,78,94,78,94,80,80,63,63,65,58,54,51,52,52,51,57,48,44,76,74,64,58,73,98,74,83,88,131

Foldseek 3Di:
DVVVLVCVLQQKAAPVVCPPPDPVCCVVQWDDDDRIIHGDPVVSVVDDRDDDDLQADQAAAADQEDEDEPPLVVDDPVSLQLSLLSRLRRYDQQGKYFYYLPDANPPVCVQWDDPDNRRRITTGDDDNPPVSDPHDPPPPPPPPPDDDDDDDDDDDDDPPPVVVVVVVVCCVVDPDDDDDD

Secondary structure (DSSP, 8-state):
-HHHHHHHHHTEEEGGGGTTS-HHHHHHHEEEETTEEEE-HHHHHT-------TTTSPPP-SEEEEEE-S-GGGS-HHHHHHHHHHHHHHEEEEEEEEE-TT---TT-TTTEEEEETTTTEEEE-S---GGG---------------------------SHHHHHHHHHHHHHH-------

Nearest PDB structures (foldseek):
  5xly-assembly1_A  TM=9.141E-01  e=7.426E-11  Pseudomonas aeruginosa PAO1
  5ftw-assembly1_A  TM=9.088E-01  e=1.244E-09  Bacillus subtilis
  5xlx-assembly1_D  TM=9.102E-01  e=9.573E-10  Pseudomonas aeruginosa PAO1
  1bc5-assembly1_A  TM=9.019E-01  e=1.419E-09  Salmonella enterica subsp. enterica serovar Typhimurium
  9fcu-assembly4_D  TM=6.470E-01  e=6.511E-03  Kitasatospora cystarginea

pLDDT: mean 83.14, std 19.44, range [30.16, 98.44]

Radius of gyration: 24.9 Å; Cα contacts (8 Å, |Δi|>4): 185; chains: 1; bounding box: 64×64×56 Å